Protein AF-A0AAN5NCM0-F1 (afdb_monomer_lite)

Radius of gyration: 46.62 Å; chains: 1; bounding box: 90×43×128 Å

Sequence (282 aa):
MSLRKNIKLTVKDYDIFLSSSLKFWQYDILTLTFEIEEFGIEISNGIKTRVITPINSLSAIILIENPNQQDIVEAAQIVENKVTFKLKKEHTKNLGITKLQIKLKDSDGCKVTLPPFDMEIREPIGIENGDVARCGKFLTNELTVGEGLSEEELKQNSELELVDWQDNITPVSANNLNAFKKKIKANESTINSIVNKVNILEDNLNKNKINIFKGQFLASEGQNNFDIPHEVLTNDILLIYFNGLNLQKDINYSISNKTITTPTLTKGDEISWILIKNGILQ

Secondary structure (DSSP, 8-state):
--EEEEEEEEEETTEEEESS-EEEETT--EEEEEEEEEEEEEEETTEEEEEEEP---SEEEEEEE-SS-EEEEEEEEEETTEEEEEE-GGGG-S-EEEEEEEEEE-TT--EEEEEEEEEEEE--S---TT---SS----SSS--PPPPPPHHHHHT-TTS------TT-----HHHHHHHHHHHHHHHHHHHHHHHHHHHHHHHHHHT-EEEEEEEEEPPTT--EEE-SS---TT-EEEEEETTEEPPBTTTBEEETTEEE-SPPPTT-EEEEEEEEES---

Organism: Clostridium perfringens (NCBI:txid1502)

Structure (mmCIF, N/CA/C/O backbone):
data_AF-A0AAN5NCM0-F1
#
_entry.id   AF-A0AAN5NCM0-F1
#
loop_
_atom_site.group_PDB
_atom_site.id
_atom_site.type_symbol
_atom_site.label_atom_id
_atom_site.label_alt_id
_atom_site.label_comp_id
_atom_site.label_asym_id
_atom_site.label_entity_id
_atom_site.label_seq_id
_atom_site.pdbx_PDB_ins_code
_atom_site.Cartn_x
_atom_site.Cartn_y
_atom_site.Cartn_z
_atom_site.occupancy
_atom_site.B_iso_or_equiv
_atom_site.auth_seq_id
_atom_site.auth_comp_id
_atom_site.auth_asym_id
_atom_site.auth_atom_id
_atom_site.pdbx_PDB_model_num
ATOM 1 N N . MET A 1 1 ? 29.595 -0.449 -14.121 1.00 62.00 1 MET A N 1
ATOM 2 C CA . MET A 1 1 ? 29.755 -1.682 -14.931 1.00 62.00 1 MET A CA 1
ATOM 3 C C . MET A 1 1 ? 28.458 -1.901 -15.706 1.00 62.00 1 MET A C 1
ATOM 5 O O . MET A 1 1 ? 27.425 -1.528 -15.170 1.00 62.00 1 MET A O 1
ATOM 9 N N . SER A 1 2 ? 28.488 -2.403 -16.948 1.00 78.69 2 SER A N 1
ATOM 10 C CA . SER A 1 2 ? 27.270 -2.703 -17.726 1.00 78.69 2 SER A CA 1
ATOM 11 C C . SER A 1 2 ? 27.267 -4.149 -18.211 1.00 78.69 2 SER A C 1
ATOM 13 O O . SER A 1 2 ? 28.310 -4.669 -18.620 1.00 78.69 2 SER A O 1
ATOM 15 N N . LEU A 1 3 ? 26.100 -4.793 -18.180 1.00 88.06 3 LEU A N 1
ATOM 16 C CA . LEU A 1 3 ? 25.904 -6.114 -18.763 1.00 88.06 3 LEU A CA 1
ATOM 17 C C . LEU A 1 3 ? 25.900 -5.979 -20.287 1.00 88.06 3 LEU A C 1
ATOM 19 O O . LEU A 1 3 ? 25.083 -5.256 -20.857 1.00 88.06 3 LEU A O 1
ATOM 23 N N . ARG A 1 4 ? 26.825 -6.668 -20.957 1.00 93.19 4 ARG A N 1
ATOM 24 C CA . ARG A 1 4 ? 26.949 -6.636 -22.418 1.00 93.19 4 ARG A CA 1
ATOM 25 C C . ARG A 1 4 ? 26.266 -7.844 -23.031 1.00 93.19 4 ARG A C 1
ATOM 27 O O . ARG A 1 4 ? 26.537 -8.971 -22.625 1.00 93.19 4 AR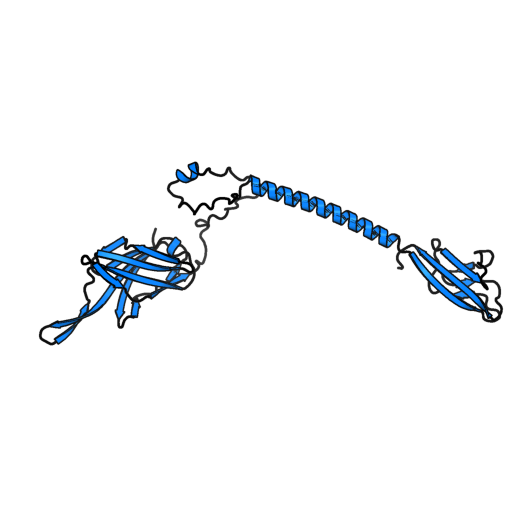G A O 1
ATOM 34 N N . LYS A 1 5 ? 25.430 -7.613 -24.041 1.00 93.25 5 LYS A N 1
ATOM 35 C CA . LYS A 1 5 ? 24.773 -8.684 -24.787 1.00 93.25 5 LYS A CA 1
ATOM 36 C C . LYS A 1 5 ? 24.753 -8.364 -26.275 1.00 93.25 5 LYS A C 1
ATOM 38 O O . LYS A 1 5 ? 24.336 -7.281 -26.669 1.00 93.25 5 LYS A O 1
ATOM 43 N N . ASN A 1 6 ? 25.185 -9.327 -27.082 1.00 94.56 6 ASN A N 1
ATOM 44 C CA . ASN A 1 6 ? 25.086 -9.266 -28.536 1.00 94.56 6 ASN A CA 1
ATOM 45 C C . ASN A 1 6 ? 23.901 -10.126 -28.976 1.00 94.56 6 ASN A C 1
ATOM 47 O O . ASN A 1 6 ? 23.777 -11.275 -28.548 1.00 94.56 6 ASN A O 1
ATOM 51 N N . ILE A 1 7 ? 23.031 -9.567 -29.805 1.00 96.44 7 ILE A N 1
ATOM 52 C CA . ILE A 1 7 ? 21.793 -10.188 -30.256 1.00 96.44 7 ILE A CA 1
ATOM 53 C C . ILE A 1 7 ? 21.741 -10.096 -31.769 1.00 96.44 7 ILE A C 1
ATOM 55 O O . ILE A 1 7 ? 21.952 -9.035 -32.345 1.00 96.44 7 ILE A O 1
ATOM 59 N N . LYS A 1 8 ? 21.432 -11.215 -32.412 1.00 94.69 8 LYS A N 1
ATOM 60 C CA . LYS A 1 8 ? 21.119 -11.238 -33.832 1.00 94.69 8 LYS A CA 1
ATOM 61 C C . LYS A 1 8 ? 19.632 -10.958 -33.986 1.00 94.69 8 LYS A C 1
ATOM 63 O O . LYS A 1 8 ? 18.833 -11.659 -33.364 1.00 94.69 8 LYS A O 1
ATOM 68 N N . LEU A 1 9 ? 19.287 -9.925 -34.743 1.00 94.44 9 LEU A N 1
ATOM 69 C CA . LEU A 1 9 ? 17.921 -9.473 -34.979 1.00 94.44 9 LEU A CA 1
ATOM 70 C C . LEU A 1 9 ? 17.601 -9.714 -36.449 1.00 94.44 9 LEU A C 1
ATOM 72 O O . LEU A 1 9 ? 18.032 -8.962 -37.318 1.00 94.44 9 LEU A O 1
ATOM 76 N N . THR A 1 10 ? 16.864 -10.783 -36.723 1.00 92.75 10 THR A N 1
ATOM 77 C CA . THR A 1 10 ? 16.451 -11.128 -38.081 1.00 92.75 10 THR A CA 1
ATOM 78 C C . THR A 1 10 ? 15.052 -10.593 -38.344 1.00 92.75 10 THR A C 1
ATOM 80 O O . THR A 1 10 ? 14.114 -10.938 -37.626 1.00 92.75 10 THR A O 1
ATOM 83 N N . VAL A 1 11 ? 14.913 -9.789 -39.396 1.00 89.19 11 VAL A N 1
ATOM 84 C CA . VAL A 1 11 ? 13.628 -9.271 -39.872 1.00 89.19 11 VAL A CA 1
ATOM 85 C C . VAL A 1 11 ? 13.109 -10.189 -40.975 1.00 89.19 11 VAL A C 1
ATOM 87 O O . VAL A 1 11 ? 13.795 -10.442 -41.971 1.00 89.19 11 VAL A O 1
ATOM 90 N N . LYS A 1 12 ? 11.899 -10.722 -40.801 1.00 84.69 12 LYS A N 1
ATOM 91 C CA . LYS A 1 12 ? 11.246 -11.586 -41.791 1.00 84.69 12 LYS A CA 1
ATOM 92 C C . LYS A 1 12 ? 9.741 -11.370 -41.747 1.00 84.69 12 LYS A C 1
ATOM 94 O O . LYS A 1 12 ? 9.165 -11.454 -40.675 1.00 84.69 12 LYS A O 1
ATOM 99 N N . ASP A 1 13 ? 9.123 -11.128 -42.902 1.00 82.31 13 ASP A N 1
ATOM 100 C CA . ASP A 1 13 ? 7.667 -10.956 -43.036 1.00 82.31 13 ASP A CA 1
ATOM 101 C C . ASP A 1 13 ? 7.088 -9.878 -42.095 1.00 82.31 13 ASP A C 1
ATOM 103 O O . ASP A 1 13 ? 5.959 -9.982 -41.634 1.00 82.31 13 ASP A O 1
ATOM 107 N N . TYR A 1 14 ? 7.872 -8.824 -41.828 1.00 82.31 14 TYR A N 1
ATOM 108 C CA . TYR A 1 14 ? 7.543 -7.758 -40.870 1.00 82.31 14 TYR A CA 1
ATOM 109 C C . TYR A 1 14 ? 7.426 -8.225 -39.403 1.00 82.31 14 TYR A C 1
ATOM 111 O O . TYR A 1 14 ? 6.874 -7.515 -38.567 1.00 82.31 14 TYR A O 1
ATOM 119 N N . ASP A 1 15 ? 8.039 -9.362 -39.077 1.00 86.56 15 ASP A N 1
ATOM 120 C CA . ASP A 1 15 ? 8.285 -9.844 -37.720 1.00 86.56 15 ASP A CA 1
ATOM 121 C C . ASP A 1 15 ? 9.784 -9.822 -37.387 1.00 86.56 15 ASP A C 1
ATOM 123 O O . ASP A 1 15 ? 10.652 -9.794 -38.271 1.00 86.56 15 ASP A O 1
ATOM 127 N N . ILE A 1 16 ? 10.093 -9.855 -36.088 1.00 92.31 16 ILE A N 1
ATOM 128 C CA . ILE A 1 16 ? 11.460 -9.931 -35.567 1.00 92.31 16 ILE A CA 1
ATOM 129 C C . ILE A 1 16 ? 11.700 -11.255 -34.853 1.00 92.31 16 ILE A C 1
ATOM 131 O O . ILE A 1 16 ? 10.957 -11.655 -33.959 1.00 92.31 16 ILE A O 1
ATOM 135 N N . PHE A 1 17 ? 12.829 -11.876 -35.185 1.00 93.12 17 PHE A N 1
ATOM 136 C CA . PHE A 1 17 ? 13.350 -13.056 -34.511 1.00 93.12 17 PHE A CA 1
ATOM 137 C C . PHE A 1 17 ? 14.703 -12.727 -33.884 1.00 93.12 17 PHE A C 1
ATOM 139 O O . PHE A 1 17 ? 15.643 -12.327 -34.573 1.00 93.12 17 PHE A O 1
ATOM 146 N N . LEU A 1 18 ? 14.800 -12.897 -32.566 1.00 94.94 18 LEU A N 1
ATOM 147 C CA . LEU A 1 18 ? 16.027 -12.654 -31.812 1.00 94.94 18 LEU A CA 1
ATOM 148 C C . LEU A 1 18 ? 16.774 -13.968 -31.575 1.00 94.94 18 LEU A C 1
ATOM 150 O O . LEU A 1 18 ? 16.167 -14.966 -31.189 1.00 94.94 18 LEU A O 1
ATOM 154 N N . SER A 1 19 ? 18.104 -13.967 -31.705 1.00 94.62 19 SER A N 1
ATOM 155 C CA . SER A 1 19 ? 18.925 -15.147 -31.369 1.00 94.62 19 SER A CA 1
ATOM 156 C C . SER A 1 19 ? 18.898 -15.524 -29.888 1.00 94.62 19 SER A C 1
ATOM 158 O O . SER A 1 19 ? 19.308 -16.623 -29.520 1.00 94.62 19 SER A O 1
ATOM 160 N N . SER A 1 20 ? 18.458 -14.616 -29.018 1.00 91.56 20 SER A N 1
ATOM 161 C CA . SER A 1 20 ? 18.270 -14.885 -27.598 1.00 91.56 20 SER A CA 1
ATOM 162 C C . SER A 1 20 ? 17.208 -13.965 -27.008 1.00 91.56 20 SER A C 1
ATOM 164 O O . SER A 1 20 ? 17.078 -12.811 -27.416 1.00 91.56 20 SER A O 1
ATOM 166 N N . SER A 1 21 ? 16.472 -14.459 -26.012 1.00 91.94 21 SER A N 1
ATOM 167 C CA . SER A 1 21 ? 15.477 -13.653 -25.304 1.00 91.94 21 SER A CA 1
ATOM 168 C C . SER A 1 21 ? 16.135 -12.512 -24.530 1.00 91.94 21 SER A C 1
ATOM 170 O O . SER A 1 21 ? 17.168 -12.707 -23.877 1.00 91.94 21 SER A O 1
ATOM 172 N N . LEU A 1 22 ? 15.511 -11.340 -24.534 1.00 95.62 22 LEU A N 1
ATOM 173 C CA . LEU A 1 22 ? 15.927 -10.186 -23.744 1.00 95.62 22 LEU A CA 1
ATOM 174 C C . LEU A 1 22 ? 15.274 -10.270 -22.364 1.00 95.62 22 LEU A C 1
ATOM 176 O O . LEU A 1 22 ? 14.125 -9.887 -22.198 1.00 95.62 22 LEU A O 1
ATOM 180 N N . LYS A 1 23 ? 15.994 -10.848 -21.400 1.00 95.06 23 LYS A N 1
ATOM 181 C CA . LYS A 1 23 ? 15.545 -11.005 -20.013 1.00 95.06 23 LYS A CA 1
ATOM 182 C C . LYS A 1 23 ? 16.627 -10.467 -19.094 1.00 95.06 23 LYS A C 1
ATOM 184 O O . LYS A 1 23 ? 17.750 -10.972 -19.152 1.00 95.06 23 LYS A O 1
ATOM 189 N N . PHE A 1 24 ? 16.295 -9.459 -18.300 1.00 94.12 24 PHE A N 1
ATOM 190 C CA . PHE A 1 24 ? 17.244 -8.726 -17.459 1.00 94.12 24 PHE A CA 1
ATOM 191 C C . PHE A 1 24 ? 16.650 -8.435 -16.081 1.00 94.12 24 PHE A C 1
ATOM 193 O O . PHE A 1 24 ? 15.449 -8.627 -15.872 1.00 94.12 24 PHE A O 1
ATOM 200 N N . TRP A 1 25 ? 17.484 -7.991 -15.142 1.00 91.12 25 TRP A N 1
ATOM 201 C CA . TRP A 1 25 ? 17.027 -7.598 -13.815 1.00 91.12 25 TRP A CA 1
ATOM 202 C C . TRP A 1 25 ? 16.759 -6.098 -13.742 1.00 91.12 25 TRP A C 1
ATOM 204 O O . TRP A 1 25 ? 17.321 -5.297 -14.494 1.00 91.12 25 TRP A O 1
ATOM 214 N N . GLN A 1 26 ? 15.867 -5.731 -12.829 1.00 89.12 26 GLN A N 1
ATOM 215 C CA . GLN A 1 26 ? 15.556 -4.343 -12.536 1.00 89.12 26 GLN A CA 1
ATOM 216 C C . GLN A 1 26 ? 16.830 -3.565 -12.174 1.00 89.12 26 GLN A C 1
ATOM 218 O O . GLN A 1 26 ? 17.657 -4.053 -11.407 1.00 89.12 26 GLN A O 1
ATOM 223 N N . TYR A 1 27 ? 16.963 -2.347 -12.705 1.00 87.69 27 TYR A N 1
ATOM 224 C CA . TYR A 1 27 ? 18.098 -1.436 -12.493 1.00 87.69 27 TYR A CA 1
ATOM 225 C C . TYR A 1 27 ? 19.454 -1.880 -13.066 1.00 87.69 27 TYR A C 1
ATOM 227 O O . TYR A 1 27 ? 20.464 -1.209 -12.826 1.00 87.69 27 TYR A O 1
ATOM 235 N N . ASP A 1 28 ? 19.503 -2.936 -13.880 1.00 86.38 28 ASP A N 1
ATOM 236 C CA . ASP A 1 28 ? 20.712 -3.262 -14.635 1.00 86.38 28 ASP A CA 1
ATOM 237 C C . ASP A 1 28 ? 21.031 -2.159 -15.656 1.00 86.38 28 ASP A C 1
ATOM 239 O O . ASP A 1 28 ? 20.159 -1.680 -16.386 1.00 86.38 28 ASP A O 1
ATOM 243 N N . ILE A 1 29 ? 22.311 -1.795 -15.764 1.00 92.44 29 ILE A N 1
ATOM 244 C CA . ILE A 1 29 ? 22.815 -1.004 -16.891 1.00 92.44 29 ILE A CA 1
ATOM 245 C C . ILE A 1 29 ? 23.189 -1.982 -18.002 1.00 92.44 29 ILE A C 1
ATOM 247 O O . ILE A 1 29 ? 24.075 -2.821 -17.824 1.00 92.44 29 ILE A O 1
ATOM 251 N N . LEU A 1 30 ? 22.560 -1.853 -19.166 1.00 94.12 30 LEU A N 1
ATOM 252 C CA . LEU A 1 30 ? 22.733 -2.766 -20.290 1.00 94.12 30 LEU A CA 1
ATOM 253 C C . LEU A 1 30 ? 23.497 -2.099 -21.432 1.00 94.12 30 LEU A C 1
ATOM 255 O O . LEU A 1 30 ? 23.385 -0.906 -21.709 1.00 94.12 30 LEU A O 1
ATOM 259 N N . THR A 1 31 ? 24.283 -2.891 -22.141 1.00 96.81 31 THR A N 1
ATOM 260 C CA . THR A 1 31 ? 24.863 -2.527 -23.431 1.00 96.81 31 THR A CA 1
ATOM 261 C C . THR A 1 31 ? 24.454 -3.601 -24.424 1.00 96.81 31 THR A C 1
ATOM 263 O O . THR A 1 31 ? 24.973 -4.718 -24.387 1.00 96.81 31 THR A O 1
ATOM 266 N N . LEU A 1 32 ? 23.473 -3.267 -25.257 1.00 96.50 32 LEU A N 1
ATOM 267 C CA . LEU A 1 32 ? 22.845 -4.186 -26.196 1.00 96.50 32 LEU A CA 1
ATOM 268 C C . LEU A 1 32 ? 23.347 -3.884 -27.602 1.00 96.50 32 LEU A C 1
ATOM 270 O O . LEU A 1 32 ? 23.143 -2.779 -28.101 1.00 96.50 32 LEU A O 1
ATOM 274 N N . THR A 1 33 ? 23.982 -4.863 -28.233 1.00 96.62 33 THR A N 1
ATOM 275 C CA . THR A 1 33 ? 24.413 -4.780 -29.631 1.00 96.62 33 THR A CA 1
ATOM 276 C C . THR A 1 33 ? 23.487 -5.636 -30.476 1.00 96.62 33 THR A C 1
ATOM 278 O O . THR A 1 33 ? 23.433 -6.849 -30.276 1.00 96.62 33 THR A O 1
ATOM 281 N N . PHE A 1 34 ? 22.787 -5.031 -31.427 1.00 95.56 34 PHE A N 1
ATOM 282 C CA . PHE A 1 34 ? 21.941 -5.735 -32.381 1.00 95.56 34 PHE A CA 1
ATOM 283 C C . PHE A 1 34 ? 22.660 -5.853 -33.719 1.00 95.56 34 PHE A C 1
ATOM 285 O O . PHE A 1 34 ? 22.977 -4.840 -34.334 1.00 95.56 34 PHE A O 1
ATOM 292 N N . GLU A 1 35 ? 22.916 -7.082 -34.156 1.00 94.56 35 GLU A N 1
ATOM 293 C CA . GLU A 1 35 ? 23.322 -7.403 -35.522 1.00 94.56 35 GLU A CA 1
ATOM 294 C C . GLU A 1 35 ? 22.058 -7.618 -36.351 1.00 94.56 35 GLU A C 1
ATOM 296 O O . GLU A 1 35 ? 21.354 -8.614 -36.164 1.00 94.56 35 GLU A O 1
ATOM 301 N N . ILE A 1 36 ? 21.735 -6.644 -37.196 1.00 92.12 36 ILE A N 1
ATOM 302 C CA . ILE A 1 36 ? 20.468 -6.599 -37.918 1.00 92.12 36 ILE A CA 1
ATOM 303 C C . ILE A 1 36 ? 20.628 -7.330 -39.252 1.00 92.12 36 ILE A C 1
ATOM 305 O O . ILE A 1 36 ? 21.456 -6.965 -40.086 1.00 92.12 36 ILE A O 1
ATOM 309 N N . GLU A 1 37 ? 19.812 -8.358 -39.455 1.00 89.19 37 GLU A N 1
ATOM 310 C CA . GLU A 1 37 ? 19.706 -9.079 -40.717 1.00 89.19 37 GLU A CA 1
ATOM 311 C C . GLU A 1 37 ? 18.325 -8.877 -41.320 1.00 89.19 37 GLU A C 1
ATOM 313 O O . GLU A 1 37 ? 17.338 -9.479 -40.893 1.00 89.19 37 GLU A O 1
ATOM 318 N N . GLU A 1 38 ? 18.273 -8.064 -42.364 1.00 81.75 38 GLU A N 1
ATOM 319 C CA . GLU A 1 38 ? 17.135 -7.996 -43.264 1.00 81.75 38 GLU A CA 1
ATOM 320 C C . GLU A 1 38 ? 17.527 -8.663 -44.579 1.00 81.75 38 GLU A C 1
ATOM 322 O O . GLU A 1 38 ? 18.611 -8.424 -45.107 1.00 81.75 38 GLU A O 1
ATOM 327 N N . PHE A 1 39 ? 16.672 -9.541 -45.098 1.00 76.06 39 PHE A N 1
ATOM 328 C CA . PHE A 1 39 ? 16.981 -10.270 -46.322 1.00 76.06 39 PHE A CA 1
ATOM 329 C C . PHE A 1 39 ? 16.258 -9.667 -47.519 1.00 76.06 39 PHE A C 1
ATOM 331 O O . PHE A 1 39 ? 15.030 -9.714 -47.592 1.00 76.06 39 PHE A O 1
ATOM 338 N N . GLY A 1 40 ? 17.035 -9.184 -48.482 1.00 69.50 40 GLY A N 1
ATOM 339 C CA . GLY A 1 40 ? 16.564 -8.791 -49.800 1.00 69.50 40 GLY A CA 1
ATOM 340 C C . GLY A 1 40 ? 16.607 -9.944 -50.804 1.00 69.50 40 GLY A C 1
ATOM 341 O O . GLY A 1 40 ? 17.114 -11.040 -50.536 1.00 69.50 40 GLY A O 1
ATOM 342 N N . ILE A 1 41 ? 16.075 -9.674 -51.995 1.00 72.75 41 ILE A N 1
ATOM 343 C CA . ILE A 1 41 ? 16.247 -10.524 -53.173 1.00 72.75 41 ILE A CA 1
ATOM 344 C C . ILE A 1 41 ? 17.178 -9.784 -54.124 1.00 72.75 41 ILE A C 1
ATOM 346 O O . ILE A 1 41 ? 16.815 -8.735 -54.651 1.00 72.75 41 ILE A O 1
ATOM 350 N N . GLU A 1 42 ? 18.354 -10.348 -54.366 1.00 75.69 42 GLU A N 1
ATOM 351 C CA . GLU A 1 42 ? 19.233 -9.911 -55.443 1.00 75.69 42 GLU A CA 1
ATOM 352 C C . GLU A 1 42 ? 18.932 -10.738 -56.696 1.00 75.69 42 GLU A C 1
ATOM 354 O O . GLU A 1 42 ? 18.684 -11.945 -56.620 1.00 75.69 42 GLU A O 1
ATOM 359 N N . ILE A 1 43 ? 18.904 -10.079 -57.854 1.00 74.06 43 ILE A N 1
ATOM 360 C CA . ILE A 1 43 ? 18.704 -10.737 -59.145 1.00 74.06 43 ILE A CA 1
ATOM 361 C C . ILE A 1 43 ? 19.984 -10.576 -59.951 1.00 74.06 43 ILE A C 1
ATOM 363 O O . ILE A 1 43 ? 20.205 -9.542 -60.576 1.00 74.06 43 ILE A O 1
ATOM 367 N N . SER A 1 44 ? 20.792 -11.631 -59.971 1.00 76.56 44 SER A N 1
ATOM 368 C CA . SER A 1 44 ? 22.029 -11.694 -60.748 1.00 76.56 44 SER A CA 1
ATOM 369 C C . SER A 1 44 ? 21.864 -12.731 -61.855 1.00 76.56 44 SER A C 1
ATOM 371 O O . SER A 1 44 ? 21.541 -13.889 -61.594 1.00 76.56 44 SER A O 1
ATOM 373 N N . ASN A 1 45 ? 22.026 -12.311 -63.115 1.00 74.62 45 ASN A N 1
ATOM 374 C CA . ASN A 1 45 ? 21.843 -13.157 -64.306 1.00 74.62 45 ASN A CA 1
ATOM 375 C C . ASN A 1 45 ? 20.491 -13.912 -64.353 1.00 74.62 45 ASN A C 1
ATOM 377 O O . ASN A 1 45 ? 20.421 -15.049 -64.810 1.00 74.62 45 ASN A O 1
ATOM 381 N N . GLY A 1 46 ? 19.409 -13.295 -63.861 1.00 74.25 46 GLY A N 1
ATOM 382 C CA . GLY A 1 46 ? 18.060 -13.882 -63.850 1.00 74.25 46 GLY A CA 1
ATOM 383 C C . GLY A 1 46 ? 17.791 -14.891 -62.725 1.00 74.25 46 GLY A C 1
ATOM 384 O O . GLY A 1 46 ? 16.656 -15.343 -62.574 1.00 74.25 46 GLY A O 1
ATOM 385 N N . ILE A 1 47 ? 18.793 -15.212 -61.902 1.00 76.50 47 ILE A N 1
ATOM 386 C CA . ILE A 1 47 ? 18.649 -16.067 -60.722 1.00 76.50 47 ILE A CA 1
ATOM 387 C C . ILE A 1 47 ? 18.357 -15.176 -59.514 1.00 76.50 47 ILE A C 1
ATOM 389 O O . ILE A 1 47 ? 19.084 -14.223 -59.242 1.00 76.50 47 ILE A O 1
ATOM 393 N N . LYS A 1 48 ? 17.276 -15.489 -58.792 1.00 80.31 48 LYS A N 1
ATOM 394 C CA . LYS A 1 48 ? 16.908 -14.810 -57.545 1.00 80.31 48 LYS A CA 1
ATOM 395 C C . LYS A 1 48 ? 17.664 -15.447 -56.384 1.00 80.31 48 LYS A C 1
ATOM 397 O O . LYS A 1 48 ? 17.382 -16.591 -56.031 1.00 80.31 48 LYS A O 1
ATOM 402 N N . THR A 1 49 ? 18.584 -14.712 -55.778 1.00 77.31 49 THR A N 1
ATOM 403 C CA . THR A 1 49 ? 19.314 -15.138 -54.581 1.00 77.31 49 THR A CA 1
ATOM 404 C C . THR A 1 49 ? 18.906 -14.292 -53.388 1.00 77.31 49 THR A C 1
ATOM 406 O O . THR A 1 49 ? 18.789 -13.071 -53.476 1.00 77.31 49 THR A O 1
ATOM 409 N N . ARG A 1 50 ? 18.671 -14.949 -52.251 1.00 73.44 50 ARG A N 1
ATOM 410 C CA . ARG A 1 50 ? 18.422 -14.258 -50.987 1.00 73.44 50 ARG A CA 1
ATOM 411 C C . ARG A 1 50 ? 19.757 -13.770 -50.439 1.00 73.44 50 ARG A C 1
ATOM 413 O O . ARG A 1 50 ? 20.649 -14.586 -50.220 1.00 73.44 50 ARG A O 1
ATOM 420 N N . VAL A 1 51 ? 19.875 -12.471 -50.204 1.00 77.81 51 VAL A N 1
ATOM 421 C CA . VAL A 1 51 ? 21.091 -11.848 -49.664 1.00 77.81 51 VAL A CA 1
ATOM 422 C C . VAL A 1 51 ? 20.745 -10.979 -48.465 1.00 77.81 51 VAL A C 1
ATOM 424 O O . VAL A 1 51 ? 19.613 -10.512 -48.344 1.00 77.81 51 VAL A O 1
ATOM 427 N N . ILE A 1 52 ? 21.701 -10.796 -47.556 1.00 75.31 52 ILE A N 1
ATOM 428 C CA . ILE A 1 52 ? 21.551 -9.846 -46.451 1.00 75.31 52 ILE A CA 1
ATOM 429 C C . ILE A 1 52 ? 21.672 -8.445 -47.043 1.00 75.31 52 ILE A C 1
ATOM 431 O O . ILE A 1 52 ? 22.680 -8.118 -47.667 1.00 75.31 52 ILE A O 1
ATOM 435 N N . THR A 1 53 ? 20.644 -7.629 -46.851 1.00 75.88 53 THR A N 1
ATOM 436 C CA . THR A 1 53 ? 20.661 -6.226 -47.242 1.00 75.88 53 THR A CA 1
ATOM 437 C C . THR A 1 53 ? 21.587 -5.473 -46.284 1.00 75.88 53 THR A C 1
ATOM 439 O O . THR A 1 53 ? 21.372 -5.528 -45.070 1.00 75.88 53 THR A O 1
ATOM 442 N N . PRO A 1 54 ? 22.633 -4.788 -46.779 1.00 75.12 54 PRO A N 1
ATOM 443 C CA . PRO A 1 54 ? 23.481 -3.971 -45.925 1.00 75.12 54 PRO A CA 1
ATOM 444 C C . PRO A 1 54 ? 22.674 -2.800 -45.360 1.00 75.12 54 PRO A C 1
ATOM 446 O O . PRO A 1 54 ? 21.987 -2.085 -46.089 1.00 75.12 54 PRO A O 1
ATOM 449 N N . ILE A 1 55 ? 22.780 -2.597 -44.053 1.00 76.69 55 ILE A N 1
ATOM 450 C CA . ILE A 1 55 ? 22.137 -1.506 -43.332 1.00 76.69 55 ILE A CA 1
ATOM 451 C C . ILE A 1 55 ? 23.192 -0.426 -43.110 1.00 76.69 55 ILE A C 1
ATOM 453 O O . ILE A 1 55 ? 23.933 -0.427 -42.132 1.00 76.69 55 ILE A O 1
ATOM 457 N N . ASN A 1 56 ? 23.251 0.526 -44.039 1.00 72.88 56 ASN A N 1
ATOM 458 C CA . ASN A 1 56 ? 24.153 1.675 -43.960 1.00 72.88 56 ASN A CA 1
ATOM 459 C C . ASN A 1 56 ? 23.479 2.823 -43.194 1.00 72.88 56 ASN A C 1
ATOM 461 O O . ASN A 1 56 ? 23.083 3.831 -43.773 1.00 72.88 56 ASN A O 1
ATOM 465 N N . SER A 1 57 ? 23.288 2.649 -41.885 1.00 77.19 57 SER A N 1
ATOM 466 C CA . SER A 1 57 ? 22.652 3.676 -41.046 1.00 77.19 57 SER A CA 1
ATOM 467 C C . SER A 1 57 ? 23.661 4.720 -40.574 1.00 77.19 57 SER A C 1
ATOM 469 O O . SER A 1 57 ? 24.728 4.375 -40.074 1.00 77.19 57 SER A O 1
ATOM 471 N N . LEU A 1 58 ? 23.292 5.999 -40.672 1.00 82.69 58 LEU A N 1
ATOM 472 C CA . LEU A 1 58 ? 24.055 7.115 -40.107 1.00 82.69 58 LEU A CA 1
ATOM 473 C C . LEU A 1 58 ? 23.676 7.356 -38.640 1.00 82.69 58 LEU A C 1
ATOM 475 O O . LEU A 1 58 ? 24.527 7.704 -37.824 1.00 82.69 58 LEU A O 1
ATOM 479 N N . SER A 1 59 ? 22.402 7.160 -38.296 1.00 91.31 59 SER A N 1
ATOM 480 C CA . SER A 1 59 ? 21.928 7.193 -36.916 1.00 91.31 59 SER A CA 1
ATOM 481 C C . SER A 1 59 ? 20.857 6.141 -36.658 1.00 91.31 59 SER A C 1
ATOM 483 O O . SER A 1 59 ? 20.178 5.655 -37.566 1.00 91.31 59 SER A O 1
ATOM 485 N N . ALA A 1 60 ? 20.718 5.772 -35.390 1.00 94.44 60 ALA A N 1
ATOM 486 C CA . ALA A 1 60 ? 19.727 4.816 -34.940 1.00 94.44 60 ALA A CA 1
ATOM 487 C C . ALA A 1 60 ? 19.224 5.207 -33.551 1.00 94.44 60 ALA A C 1
ATOM 489 O O . ALA A 1 60 ? 19.994 5.677 -32.713 1.00 94.44 60 ALA A O 1
ATOM 490 N N . ILE A 1 61 ? 17.935 4.991 -33.316 1.00 96.69 61 ILE A N 1
ATOM 491 C CA . ILE A 1 61 ? 17.302 5.135 -32.006 1.00 96.69 61 ILE A CA 1
ATOM 492 C C . ILE A 1 61 ? 16.560 3.849 -31.662 1.00 96.69 61 ILE A C 1
ATOM 494 O O . ILE A 1 61 ? 16.030 3.173 -32.549 1.00 96.69 61 ILE A O 1
ATOM 498 N N . ILE A 1 62 ? 16.494 3.535 -30.374 1.00 97.25 62 ILE A N 1
ATOM 499 C CA . ILE A 1 62 ? 15.592 2.524 -29.840 1.00 97.25 62 ILE A CA 1
ATOM 500 C C . ILE A 1 62 ? 14.545 3.212 -28.974 1.00 97.25 62 ILE A C 1
ATOM 502 O O . ILE A 1 62 ? 14.851 4.043 -28.120 1.00 97.25 62 ILE A O 1
ATOM 506 N N . LEU A 1 63 ? 13.296 2.886 -29.261 1.00 97.06 63 LEU A N 1
ATOM 507 C CA . LEU A 1 63 ? 12.133 3.331 -28.524 1.00 97.06 63 LEU A CA 1
ATOM 508 C C . LEU A 1 63 ? 11.789 2.275 -27.485 1.00 97.06 63 LEU A C 1
ATOM 510 O O . LEU A 1 63 ? 11.744 1.094 -27.830 1.00 97.06 63 LEU A O 1
ATOM 514 N N . ILE A 1 64 ? 11.534 2.704 -26.253 1.00 95.88 64 ILE A N 1
ATOM 515 C CA . ILE A 1 64 ? 11.180 1.830 -25.133 1.00 95.88 64 ILE A CA 1
ATOM 516 C C . ILE A 1 64 ? 9.804 2.244 -24.621 1.00 95.88 64 ILE A C 1
ATOM 518 O O . ILE A 1 64 ? 9.587 3.404 -24.264 1.00 95.88 64 ILE A O 1
ATOM 522 N N . GLU A 1 65 ? 8.860 1.308 -24.630 1.00 92.38 65 GLU A N 1
ATOM 523 C CA . GLU A 1 65 ? 7.514 1.530 -24.113 1.00 92.38 65 GLU A CA 1
ATOM 524 C C . GLU A 1 65 ? 7.528 1.560 -22.579 1.00 92.38 65 GLU A C 1
ATOM 526 O O . GLU A 1 65 ? 7.883 0.573 -21.930 1.00 92.38 65 GLU A O 1
ATOM 531 N N . ASN A 1 66 ? 7.103 2.678 -21.988 1.00 83.25 66 ASN A N 1
ATOM 532 C CA . ASN A 1 66 ? 6.851 2.789 -20.555 1.00 83.25 66 ASN A CA 1
ATOM 533 C C . ASN A 1 66 ? 5.362 3.058 -20.283 1.00 83.25 66 ASN A C 1
ATOM 535 O O . ASN A 1 66 ? 4.669 3.607 -21.139 1.00 83.25 66 ASN A O 1
ATOM 539 N N . PRO A 1 67 ? 4.855 2.747 -19.072 1.00 75.25 67 PRO A N 1
ATOM 540 C CA . PRO A 1 67 ? 3.427 2.865 -18.753 1.00 75.25 67 PRO A CA 1
ATOM 541 C C . PRO A 1 67 ? 2.799 4.242 -19.019 1.00 75.25 67 PRO A C 1
ATOM 543 O O . PRO A 1 67 ? 1.616 4.320 -19.328 1.00 75.25 67 PRO A O 1
ATOM 546 N N . ASN A 1 68 ? 3.583 5.319 -18.907 1.00 71.12 68 ASN A N 1
ATOM 547 C CA . ASN A 1 68 ? 3.090 6.696 -19.016 1.00 71.12 68 ASN A CA 1
ATOM 548 C C . ASN A 1 68 ? 3.775 7.508 -20.126 1.00 71.12 68 ASN A C 1
ATOM 550 O O . ASN A 1 68 ? 3.379 8.643 -20.376 1.00 71.12 68 ASN A O 1
ATOM 554 N N . GLN A 1 69 ? 4.826 6.970 -20.750 1.00 81.12 69 GLN A N 1
ATOM 555 C CA . GLN A 1 69 ? 5.653 7.697 -21.713 1.00 81.12 69 GLN A CA 1
ATOM 556 C C . GLN A 1 69 ? 6.440 6.740 -22.611 1.00 81.12 69 GLN A C 1
ATOM 558 O O . GLN A 1 69 ? 6.463 5.533 -22.395 1.00 81.12 69 GLN A O 1
ATOM 563 N N . GLN A 1 70 ? 7.119 7.290 -23.610 1.00 86.75 70 GLN A N 1
ATOM 564 C CA . GLN A 1 70 ? 8.066 6.560 -24.439 1.00 86.75 70 GLN A CA 1
ATOM 565 C C . GLN A 1 70 ? 9.459 7.125 -24.192 1.00 86.75 70 GLN A C 1
ATOM 567 O O . GLN A 1 70 ? 9.668 8.323 -24.378 1.00 86.75 70 GLN A O 1
ATOM 572 N N . ASP A 1 71 ? 10.403 6.267 -23.821 1.00 91.88 71 ASP A N 1
ATOM 573 C CA . ASP A 1 71 ? 11.802 6.678 -23.740 1.00 91.88 71 ASP A CA 1
ATOM 574 C C . ASP A 1 71 ? 12.465 6.478 -25.106 1.00 91.88 71 ASP A C 1
ATOM 576 O O . ASP A 1 71 ? 12.154 5.538 -25.849 1.00 91.88 71 ASP A O 1
ATOM 580 N N . ILE A 1 72 ? 13.393 7.372 -25.439 1.00 95.19 72 ILE A N 1
ATOM 581 C CA . ILE A 1 72 ? 14.158 7.336 -26.685 1.00 95.19 72 ILE A CA 1
ATOM 582 C C . ILE A 1 72 ? 15.634 7.255 -26.324 1.00 95.19 72 ILE A C 1
ATOM 584 O O . ILE A 1 72 ? 16.164 8.148 -25.668 1.00 95.19 72 ILE A O 1
ATOM 588 N N . VAL A 1 73 ? 16.306 6.202 -26.785 1.00 96.44 73 VAL A N 1
ATOM 589 C CA . VAL A 1 73 ? 17.743 6.013 -26.571 1.00 96.44 73 VAL A CA 1
ATOM 590 C C . VAL A 1 73 ? 18.460 6.033 -27.912 1.00 96.44 73 VAL A C 1
ATOM 592 O O . VAL A 1 73 ? 18.183 5.219 -28.795 1.00 96.44 73 VAL A O 1
ATOM 595 N N . GLU A 1 74 ? 19.402 6.958 -28.067 1.00 96.75 74 GLU A N 1
ATOM 596 C CA . GLU A 1 74 ? 20.258 7.033 -29.250 1.00 96.75 74 GLU A CA 1
ATOM 597 C C . GLU A 1 74 ? 21.328 5.934 -29.241 1.00 96.75 74 GLU A C 1
ATOM 599 O O . GLU A 1 74 ? 21.821 5.504 -28.190 1.00 96.75 74 GLU A O 1
ATOM 604 N N . ALA A 1 75 ? 21.695 5.457 -30.430 1.00 95.50 75 ALA A N 1
ATOM 605 C CA . ALA A 1 75 ? 22.764 4.486 -30.581 1.00 95.50 75 ALA A CA 1
ATOM 606 C C . ALA A 1 75 ? 24.101 5.086 -30.135 1.00 95.50 75 ALA A C 1
ATOM 608 O O . ALA A 1 75 ? 24.543 6.123 -30.619 1.00 95.50 75 ALA A O 1
ATOM 609 N N . ALA A 1 76 ? 24.784 4.379 -29.239 1.00 94.44 76 ALA A N 1
ATOM 610 C CA . ALA A 1 76 ? 26.122 4.737 -28.795 1.00 94.44 76 ALA A CA 1
ATOM 611 C C . ALA A 1 76 ? 27.183 4.438 -29.863 1.00 94.44 76 ALA A C 1
ATOM 613 O O . ALA A 1 76 ? 28.257 5.036 -29.846 1.00 94.44 76 ALA A O 1
ATOM 614 N N . GLN A 1 77 ? 26.918 3.469 -30.744 1.00 93.88 77 GLN A N 1
ATOM 615 C CA . GLN A 1 77 ? 27.827 3.082 -31.815 1.00 93.88 77 GLN A CA 1
ATOM 616 C C . GLN A 1 77 ? 27.069 2.373 -32.941 1.00 93.88 77 GLN A C 1
ATOM 618 O O . GLN A 1 77 ? 26.196 1.546 -32.671 1.00 93.88 77 GLN A O 1
ATOM 623 N N . ILE A 1 78 ? 27.451 2.655 -34.187 1.00 91.88 78 ILE A N 1
ATOM 624 C CA . ILE A 1 78 ? 27.006 1.936 -35.384 1.00 91.88 78 ILE A CA 1
ATOM 625 C C . ILE A 1 78 ? 28.258 1.511 -36.152 1.00 91.88 78 ILE A C 1
ATOM 627 O O . ILE A 1 78 ? 29.104 2.349 -36.460 1.00 91.88 78 ILE A O 1
ATOM 631 N N . VAL A 1 79 ? 28.408 0.212 -36.405 1.00 89.62 79 VAL A N 1
ATOM 632 C CA . VAL A 1 79 ? 29.495 -0.349 -37.220 1.00 89.62 79 VAL A CA 1
ATOM 633 C C . VAL A 1 79 ? 28.889 -1.411 -38.120 1.00 89.62 79 VAL A C 1
ATOM 635 O O . VAL A 1 79 ? 28.405 -2.425 -37.618 1.00 89.62 79 VAL A O 1
ATOM 638 N N . GLU A 1 80 ? 28.922 -1.183 -39.433 1.00 86.25 80 GLU A N 1
ATOM 639 C CA . GLU A 1 80 ? 28.273 -2.062 -40.415 1.00 86.25 80 GLU A CA 1
ATOM 640 C C . GLU A 1 80 ? 26.798 -2.307 -40.023 1.00 86.25 80 GLU A C 1
ATOM 642 O O . GLU A 1 80 ? 26.083 -1.368 -39.679 1.00 86.25 80 GLU A O 1
ATOM 647 N N . ASN A 1 81 ? 26.356 -3.567 -39.981 1.00 88.25 81 ASN A N 1
ATOM 648 C CA . ASN A 1 81 ? 24.997 -3.955 -39.591 1.00 88.25 81 ASN A CA 1
ATOM 649 C C . ASN A 1 81 ? 24.796 -4.062 -38.068 1.00 88.25 81 ASN A C 1
ATOM 651 O O . ASN A 1 81 ? 23.816 -4.658 -37.612 1.00 88.25 81 ASN A O 1
ATOM 655 N N . LYS A 1 82 ? 25.730 -3.546 -37.260 1.00 92.81 82 LYS A N 1
ATOM 656 C CA . LYS A 1 82 ? 25.679 -3.634 -35.797 1.00 92.81 82 LYS A CA 1
ATOM 657 C C . LYS A 1 82 ? 25.378 -2.284 -35.181 1.00 92.81 82 LYS A C 1
ATOM 659 O O . LYS A 1 82 ? 26.145 -1.335 -35.327 1.00 92.81 82 LYS A O 1
ATOM 664 N N . VAL A 1 83 ? 24.297 -2.235 -34.413 1.00 95.00 83 VAL A N 1
ATOM 665 C CA . VAL A 1 83 ? 23.872 -1.044 -33.677 1.00 95.00 83 VAL A CA 1
ATOM 666 C C . VAL A 1 83 ? 23.951 -1.325 -32.184 1.00 95.00 83 VAL A C 1
ATOM 668 O O . VAL A 1 83 ? 23.375 -2.295 -31.698 1.00 95.00 83 VAL A O 1
ATOM 671 N N . THR A 1 84 ? 24.670 -0.480 -31.448 1.00 96.31 84 THR A N 1
ATOM 672 C CA . THR A 1 84 ? 24.863 -0.619 -30.000 1.00 96.31 84 THR A CA 1
ATOM 673 C C . THR A 1 84 ? 24.095 0.453 -29.245 1.00 96.31 84 THR A C 1
ATOM 675 O O . THR A 1 84 ? 24.342 1.642 -29.437 1.00 96.31 84 THR A O 1
ATOM 678 N N . PHE A 1 85 ? 23.235 0.042 -28.318 1.00 97.38 85 PHE A N 1
ATOM 679 C CA . PHE A 1 85 ? 22.510 0.921 -27.402 1.00 97.38 85 PHE A CA 1
ATOM 680 C C . PHE A 1 85 ? 23.003 0.735 -25.967 1.00 97.38 85 PHE A C 1
ATOM 682 O O . PHE A 1 85 ? 23.310 -0.380 -25.537 1.00 97.38 85 PHE A O 1
ATOM 689 N N . LYS A 1 86 ? 23.069 1.833 -25.208 1.00 96.69 86 LYS A N 1
ATOM 690 C CA . LYS A 1 86 ? 23.384 1.819 -23.774 1.00 96.69 86 LYS A CA 1
ATOM 691 C C . LYS A 1 86 ? 22.132 2.182 -22.988 1.00 96.69 86 LYS A C 1
ATOM 693 O O . LYS A 1 86 ? 21.751 3.346 -22.950 1.00 96.69 86 LYS A O 1
ATOM 698 N N . LEU A 1 87 ? 21.513 1.187 -22.365 1.00 94.81 87 LEU A N 1
ATOM 699 C CA . LEU A 1 87 ? 20.333 1.376 -21.531 1.00 94.81 87 LEU A CA 1
ATOM 700 C C . LEU A 1 87 ? 20.812 1.574 -20.094 1.00 94.81 87 LEU A C 1
ATOM 702 O O . LEU A 1 87 ? 21.479 0.715 -19.519 1.00 94.81 87 LEU A O 1
ATOM 706 N N . LYS A 1 88 ? 20.518 2.741 -19.538 1.00 92.56 88 LYS A N 1
ATOM 707 C CA . LYS A 1 88 ? 20.780 3.090 -18.137 1.00 92.56 88 LYS A CA 1
ATOM 708 C C . LYS A 1 88 ? 19.659 2.593 -17.204 1.00 92.56 88 LYS A C 1
ATOM 710 O O . LYS A 1 88 ? 18.647 2.087 -17.687 1.00 92.56 88 LYS A O 1
ATOM 715 N N . LYS A 1 89 ? 19.837 2.774 -15.889 1.00 89.19 89 LYS A N 1
ATOM 716 C CA . LYS A 1 89 ? 18.955 2.257 -14.823 1.00 89.19 89 LYS A CA 1
ATOM 717 C C . LYS A 1 89 ? 17.489 2.678 -14.980 1.00 89.19 89 LYS A C 1
ATOM 719 O O . LYS A 1 89 ? 16.591 1.913 -14.648 1.00 89.19 89 LYS A O 1
ATOM 724 N N . GLU A 1 90 ? 17.242 3.881 -15.486 1.00 88.38 90 GLU A N 1
ATOM 725 C CA . GLU A 1 90 ? 15.903 4.414 -15.732 1.00 88.38 90 GLU A CA 1
ATOM 726 C C . GLU A 1 90 ? 15.119 3.585 -16.763 1.00 88.38 90 GLU A C 1
ATOM 728 O O . GLU A 1 90 ? 13.922 3.369 -16.590 1.00 88.38 90 GLU A O 1
ATOM 733 N N . HIS A 1 91 ? 15.810 3.003 -17.748 1.00 91.12 91 HIS A N 1
ATOM 734 C CA . HIS A 1 91 ? 15.213 2.193 -18.816 1.00 91.12 91 HIS A CA 1
ATOM 735 C C . HIS A 1 91 ? 14.919 0.745 -18.389 1.00 91.12 91 HIS A C 1
ATOM 737 O O . HIS A 1 91 ? 14.213 0.021 -19.085 1.00 91.12 91 HIS A O 1
ATOM 743 N N . THR A 1 92 ? 15.478 0.299 -17.262 1.00 90.50 92 THR A N 1
ATOM 744 C CA . THR A 1 92 ? 15.279 -1.041 -16.681 1.00 90.50 92 THR A CA 1
ATOM 745 C C . THR A 1 92 ? 14.575 -0.966 -15.325 1.00 90.50 92 THR A C 1
ATOM 747 O O . THR A 1 92 ? 14.624 -1.902 -14.531 1.00 90.50 92 THR A O 1
ATOM 750 N N . LYS A 1 93 ? 13.908 0.156 -15.033 1.00 88.00 93 LYS A N 1
ATOM 751 C CA . LYS A 1 93 ? 13.194 0.391 -13.772 1.00 88.00 93 LYS A CA 1
ATOM 752 C C . LYS A 1 93 ? 11.869 -0.366 -13.683 1.00 88.00 93 LYS A C 1
ATOM 754 O O . LYS A 1 93 ? 11.496 -0.812 -12.600 1.00 88.00 93 LYS A O 1
ATOM 759 N N . ASN A 1 94 ? 11.115 -0.451 -14.775 1.00 88.00 94 ASN A N 1
ATOM 760 C CA . ASN A 1 94 ? 9.748 -0.971 -14.748 1.00 88.00 94 ASN A CA 1
ATOM 761 C C . ASN A 1 94 ? 9.752 -2.494 -14.926 1.00 88.00 94 ASN A C 1
ATOM 763 O O . ASN A 1 94 ? 10.360 -3.001 -15.863 1.00 88.00 94 ASN A O 1
ATOM 767 N N . LEU A 1 95 ? 9.083 -3.213 -14.022 1.00 88.75 95 LEU A N 1
ATOM 768 C CA . LEU A 1 95 ? 8.976 -4.674 -14.064 1.00 88.75 95 LEU A CA 1
ATOM 769 C C . LEU A 1 95 ? 7.995 -5.134 -15.150 1.00 88.75 95 LEU A C 1
ATOM 771 O O . LEU A 1 95 ? 6.999 -4.465 -15.423 1.00 88.75 95 LEU A O 1
ATOM 775 N N . GLY A 1 96 ? 8.235 -6.326 -15.695 1.00 92.25 96 GLY A N 1
ATOM 776 C CA . GLY A 1 96 ? 7.362 -6.977 -16.668 1.00 92.25 96 GLY A CA 1
ATOM 777 C C . GLY A 1 96 ? 7.895 -6.921 -18.097 1.00 92.25 96 GLY A C 1
ATOM 778 O O . GLY A 1 96 ? 9.092 -6.760 -18.329 1.00 92.25 96 GLY A O 1
ATOM 779 N N . ILE A 1 97 ? 6.997 -7.127 -19.059 1.00 94.06 97 ILE A N 1
ATOM 780 C CA . ILE A 1 97 ? 7.316 -7.112 -20.489 1.00 94.06 97 ILE A CA 1
ATOM 781 C C . ILE A 1 97 ? 7.126 -5.686 -21.018 1.00 94.06 97 ILE A C 1
ATOM 783 O O . ILE A 1 97 ? 6.053 -5.112 -20.853 1.00 94.06 97 ILE A O 1
ATOM 787 N N . THR A 1 98 ? 8.155 -5.141 -21.665 1.00 92.38 98 THR A N 1
ATOM 788 C CA . THR A 1 98 ? 8.133 -3.859 -22.384 1.00 92.38 98 THR A CA 1
ATOM 789 C C . THR A 1 98 ? 8.424 -4.080 -23.866 1.00 92.38 98 THR A C 1
ATOM 791 O O . THR A 1 98 ? 9.224 -4.951 -24.229 1.00 92.38 98 THR A O 1
ATOM 794 N N . LYS A 1 99 ? 7.782 -3.286 -24.729 1.00 95.12 99 LYS A N 1
ATOM 795 C CA . LYS A 1 99 ? 8.036 -3.293 -26.168 1.00 95.12 99 LYS A CA 1
ATOM 796 C C . LYS A 1 99 ? 9.167 -2.347 -26.541 1.00 95.12 99 LYS A C 1
ATOM 798 O O . LYS A 1 99 ? 9.225 -1.194 -26.116 1.00 95.12 99 LYS A O 1
ATOM 803 N N . LEU A 1 100 ? 10.027 -2.841 -27.417 1.00 96.44 100 LEU A N 1
ATOM 804 C CA . LEU A 1 100 ? 11.132 -2.126 -28.025 1.00 96.44 100 LEU A CA 1
ATOM 805 C C . LEU A 1 100 ? 10.884 -1.957 -29.521 1.00 96.44 100 LEU A C 1
ATOM 807 O O . LEU A 1 100 ? 10.354 -2.857 -30.170 1.00 96.44 100 LEU A O 1
ATOM 811 N N . GLN A 1 101 ? 11.313 -0.831 -30.089 1.00 96.31 101 GLN A N 1
ATOM 812 C CA . GLN A 1 101 ? 11.297 -0.630 -31.538 1.00 96.31 101 GLN A CA 1
ATOM 813 C C . GLN A 1 101 ? 12.517 0.161 -32.002 1.00 96.31 101 GLN A C 1
ATOM 815 O O . GLN A 1 101 ? 12.792 1.246 -31.494 1.00 96.31 101 GLN A O 1
ATOM 820 N N . ILE A 1 102 ? 13.234 -0.359 -32.999 1.00 95.94 102 ILE A N 1
ATOM 821 C CA . ILE A 1 102 ? 14.411 0.307 -33.567 1.00 95.94 102 ILE A CA 1
ATOM 822 C C . ILE A 1 102 ? 14.001 1.125 -34.792 1.00 95.94 102 ILE A C 1
ATOM 824 O O . ILE A 1 102 ? 13.281 0.644 -35.671 1.00 95.94 102 ILE A O 1
ATOM 828 N N . LYS A 1 103 ? 14.499 2.361 -34.862 1.00 94.69 103 LYS A N 1
ATOM 829 C CA . LYS A 1 103 ? 14.397 3.226 -36.040 1.00 94.69 103 LYS A CA 1
ATOM 830 C C . LYS A 1 103 ? 15.787 3.608 -36.520 1.00 94.69 103 LYS A C 1
ATOM 832 O O . LYS A 1 103 ? 16.629 4.024 -35.728 1.00 94.69 103 LYS A O 1
ATOM 837 N N . LEU A 1 104 ? 15.993 3.481 -37.820 1.00 92.94 104 LEU A N 1
ATOM 838 C CA . LEU A 1 104 ? 17.248 3.717 -38.517 1.00 92.94 104 LEU A CA 1
ATOM 839 C C . LEU A 1 104 ? 17.087 4.907 -39.460 1.00 92.94 104 LEU A C 1
ATOM 841 O O . LEU A 1 104 ? 16.021 5.079 -40.060 1.00 92.94 104 LEU A O 1
ATOM 845 N N . LYS A 1 105 ? 18.134 5.720 -39.595 1.00 90.88 105 LYS A N 1
ATOM 846 C CA . LYS A 1 105 ? 18.179 6.847 -40.527 1.00 90.88 105 LYS A CA 1
ATOM 847 C C . LYS A 1 105 ? 19.526 6.886 -41.243 1.00 90.88 105 LYS A C 1
ATOM 849 O O . LYS A 1 105 ? 20.568 6.769 -40.598 1.00 90.88 105 LYS A O 1
ATOM 854 N N . ASP A 1 106 ? 19.504 7.068 -42.556 1.00 86.44 106 ASP A N 1
ATOM 855 C CA . ASP A 1 106 ? 20.710 7.189 -43.381 1.00 86.44 106 ASP A CA 1
ATOM 856 C C . ASP A 1 106 ? 21.081 8.653 -43.689 1.00 86.44 106 ASP A C 1
ATOM 858 O O . ASP A 1 106 ? 20.474 9.603 -43.175 1.00 86.44 106 ASP A O 1
ATOM 862 N N . SER A 1 107 ? 22.128 8.830 -44.500 1.00 81.44 107 SER A N 1
ATOM 863 C CA . SER A 1 107 ? 22.625 10.136 -44.947 1.00 81.44 107 SER A CA 1
ATOM 864 C C . SER A 1 107 ? 21.661 10.877 -45.868 1.00 81.44 107 SER A C 1
ATOM 866 O O . SER A 1 107 ? 21.649 12.107 -45.859 1.00 81.44 107 SER A O 1
ATOM 868 N N . ASP A 1 108 ? 20.837 10.148 -46.619 1.00 82.50 108 ASP A N 1
ATOM 869 C CA . ASP A 1 108 ? 19.893 10.707 -47.591 1.00 82.50 108 ASP A CA 1
ATOM 870 C C . ASP A 1 108 ? 18.577 11.131 -46.916 1.00 82.50 108 ASP A C 1
ATOM 872 O O . ASP A 1 108 ? 17.684 11.719 -47.529 1.00 82.50 108 ASP A O 1
ATOM 876 N N . GLY A 1 109 ? 18.470 10.881 -45.607 1.00 77.88 109 GLY A N 1
ATOM 877 C CA . GLY A 1 109 ? 17.314 11.216 -44.793 1.00 77.88 109 GLY A CA 1
ATOM 878 C C . GLY A 1 109 ? 16.205 10.169 -44.856 1.00 77.88 109 GLY A C 1
ATOM 879 O O . GLY A 1 109 ? 15.146 10.395 -44.255 1.00 77.88 109 GLY A O 1
ATOM 880 N N . CYS A 1 110 ? 16.439 9.032 -45.515 1.00 82.38 110 CYS A N 1
ATOM 881 C CA . CYS A 1 110 ? 15.526 7.902 -45.509 1.00 82.38 110 CYS A CA 1
ATOM 882 C C . CYS A 1 110 ? 15.472 7.287 -44.107 1.00 82.38 110 CYS A C 1
ATOM 884 O O . CYS A 1 110 ? 16.443 7.287 -43.345 1.00 82.38 110 CYS A O 1
ATOM 886 N N . LYS A 1 111 ? 14.282 6.805 -43.737 1.00 88.69 111 LYS A N 1
ATOM 887 C CA . LYS A 1 111 ? 14.001 6.251 -42.412 1.00 88.69 111 LYS A CA 1
ATOM 888 C C . LYS A 1 111 ? 13.423 4.856 -42.556 1.00 88.69 111 LYS A C 1
ATOM 890 O O . LYS A 1 111 ? 12.417 4.683 -43.239 1.00 88.69 111 LYS A O 1
ATOM 895 N N . VAL A 1 112 ? 14.007 3.901 -41.846 1.00 88.31 112 VAL A N 1
ATOM 896 C CA . VAL A 1 112 ? 13.491 2.534 -41.740 1.00 88.31 112 VAL A CA 1
ATOM 897 C C . VAL A 1 112 ? 13.053 2.304 -40.300 1.00 88.31 112 VAL A C 1
ATOM 899 O O . VAL A 1 112 ? 13.795 2.582 -39.361 1.00 88.31 112 VAL A O 1
ATOM 902 N N . THR A 1 113 ? 11.820 1.839 -40.113 1.00 91.81 113 THR A N 1
ATOM 903 C CA . THR A 1 113 ? 11.294 1.453 -38.799 1.00 91.81 113 THR A CA 1
ATOM 904 C C . THR A 1 113 ? 11.166 -0.056 -38.775 1.00 91.81 113 THR A C 1
ATOM 906 O O . THR A 1 113 ? 10.423 -0.615 -39.578 1.00 91.81 113 THR A O 1
ATOM 909 N N . LEU A 1 114 ? 11.896 -0.706 -37.872 1.00 93.00 114 LEU A N 1
ATOM 910 C CA . LEU A 1 114 ? 11.802 -2.150 -37.706 1.00 93.00 114 LEU A CA 1
ATOM 911 C C . LEU A 1 114 ? 10.517 -2.510 -36.937 1.00 93.00 114 LEU A C 1
ATOM 913 O O . LEU A 1 114 ? 9.971 -1.661 -36.218 1.00 93.00 114 LEU A O 1
ATOM 917 N N . PRO A 1 115 ? 10.015 -3.748 -37.062 1.00 94.25 115 PRO A N 1
ATOM 918 C CA . PRO A 1 115 ? 8.915 -4.227 -36.228 1.00 94.25 115 PRO A CA 1
ATOM 919 C C . PRO A 1 115 ? 9.227 -4.098 -34.722 1.00 94.25 115 PRO A C 1
ATOM 921 O O . PRO A 1 115 ? 10.393 -3.973 -34.336 1.00 94.25 115 PRO A O 1
ATOM 924 N N . PRO A 1 116 ? 8.216 -4.077 -33.841 1.00 95.56 116 PRO A N 1
ATOM 925 C CA . PRO A 1 116 ? 8.451 -4.104 -32.404 1.00 95.56 116 PRO A CA 1
ATOM 926 C C . PRO A 1 116 ? 8.852 -5.508 -31.918 1.00 95.56 116 PRO A C 1
ATOM 928 O O . PRO A 1 116 ? 8.495 -6.513 -32.530 1.00 95.56 116 PRO A O 1
ATOM 931 N N . PHE A 1 117 ? 9.563 -5.579 -30.795 1.00 95.94 117 PHE A N 1
ATOM 932 C CA . PHE A 1 117 ? 9.940 -6.824 -30.120 1.00 95.94 117 PHE A CA 1
ATOM 933 C C . PHE A 1 117 ? 9.993 -6.637 -28.603 1.00 95.94 117 PHE A C 1
ATOM 935 O O . PHE A 1 117 ? 10.078 -5.513 -28.116 1.00 95.94 117 PHE A O 1
ATOM 942 N N . ASP A 1 118 ? 9.972 -7.735 -27.854 1.00 96.38 118 ASP A N 1
ATOM 943 C CA . ASP A 1 118 ? 9.784 -7.686 -26.404 1.00 96.38 118 ASP A CA 1
ATOM 944 C C . ASP A 1 118 ? 11.100 -7.780 -25.616 1.00 96.38 118 ASP A C 1
ATOM 946 O O . ASP A 1 118 ? 12.035 -8.509 -25.973 1.00 96.38 118 ASP A O 1
ATOM 950 N N . MET A 1 119 ? 11.129 -7.086 -24.481 1.00 95.44 119 MET A N 1
ATOM 951 C CA . MET A 1 119 ? 12.120 -7.230 -23.418 1.00 95.44 119 MET A CA 1
ATOM 952 C C . MET A 1 119 ? 11.415 -7.455 -22.079 1.00 95.44 119 MET A C 1
ATOM 954 O O . MET A 1 119 ? 10.452 -6.774 -21.754 1.00 95.44 119 MET A O 1
ATOM 958 N N . GLU A 1 120 ? 11.903 -8.406 -21.288 1.00 96.19 120 GLU A N 1
ATOM 959 C CA . GLU A 1 120 ? 11.374 -8.744 -19.965 1.00 96.19 120 GLU A CA 1
ATOM 960 C C . GLU A 1 120 ? 12.331 -8.248 -18.871 1.00 96.19 120 GLU A C 1
ATOM 962 O O . GLU A 1 120 ? 13.499 -8.648 -18.829 1.00 96.19 120 GLU A O 1
ATOM 967 N N . ILE A 1 121 ? 11.828 -7.414 -17.963 1.00 93.75 121 ILE A N 1
ATOM 968 C CA . ILE A 1 121 ? 12.532 -6.963 -16.760 1.00 93.75 121 ILE A CA 1
ATOM 969 C C . ILE A 1 121 ? 11.956 -7.687 -15.543 1.00 93.75 121 ILE A C 1
ATOM 971 O O . ILE A 1 121 ? 10.748 -7.665 -15.299 1.00 93.75 121 ILE A O 1
ATOM 975 N N . ARG A 1 122 ? 12.824 -8.340 -14.769 1.00 91.06 122 ARG A N 1
ATOM 976 C CA . ARG A 1 122 ? 12.458 -9.149 -13.599 1.00 91.06 122 ARG A CA 1
ATOM 977 C C . ARG A 1 122 ? 12.979 -8.545 -12.301 1.00 91.06 122 ARG A C 1
ATOM 979 O O . ARG A 1 122 ? 13.953 -7.797 -12.297 1.00 91.06 122 ARG A O 1
ATOM 986 N N . GLU A 1 123 ? 12.352 -8.924 -11.194 1.00 86.38 123 GLU A N 1
ATOM 987 C CA . GLU A 1 123 ? 12.780 -8.528 -9.852 1.00 86.38 123 GLU A CA 1
ATOM 988 C C . GLU A 1 123 ? 13.984 -9.368 -9.389 1.00 86.38 123 GLU A C 1
ATOM 990 O O . GLU A 1 123 ? 13.899 -10.599 -9.417 1.00 86.38 123 GLU A O 1
ATOM 995 N N . PRO A 1 124 ? 15.110 -8.754 -8.982 1.00 82.50 124 PRO A N 1
ATOM 996 C CA . PRO A 1 124 ? 16.261 -9.499 -8.480 1.00 82.50 124 PRO A CA 1
ATOM 997 C C . PRO A 1 124 ? 15.939 -10.213 -7.154 1.00 82.50 124 PRO A C 1
ATOM 999 O O . PRO A 1 124 ? 15.166 -9.722 -6.340 1.00 82.50 124 PRO A O 1
ATOM 1002 N N . ILE A 1 125 ? 16.589 -11.358 -6.897 1.00 69.75 125 ILE A N 1
ATOM 1003 C CA . ILE A 1 125 ? 16.372 -12.191 -5.686 1.00 69.75 125 ILE A CA 1
ATOM 1004 C C . ILE A 1 125 ? 16.796 -11.464 -4.391 1.00 69.75 125 ILE A C 1
ATOM 1006 O O . ILE A 1 125 ? 16.380 -11.829 -3.292 1.00 69.75 125 ILE A O 1
ATOM 1010 N N . GLY A 1 126 ? 17.594 -10.406 -4.512 1.00 56.44 126 GLY A N 1
ATOM 1011 C CA . GLY A 1 126 ? 17.909 -9.492 -3.428 1.00 56.44 126 GLY A CA 1
ATOM 1012 C C . GLY A 1 126 ? 18.348 -8.148 -3.987 1.00 56.44 126 GLY A C 1
ATOM 1013 O O . GLY A 1 126 ? 19.094 -8.084 -4.963 1.00 56.44 126 GLY A O 1
ATOM 1014 N N . ILE A 1 127 ? 17.889 -7.072 -3.360 1.00 52.88 127 ILE A N 1
ATOM 1015 C CA . ILE A 1 127 ? 18.480 -5.751 -3.542 1.00 52.88 127 ILE A CA 1
ATOM 1016 C C . ILE A 1 127 ? 19.734 -5.767 -2.667 1.00 52.88 127 ILE A C 1
ATOM 1018 O O . ILE A 1 127 ? 19.620 -5.855 -1.442 1.00 52.88 127 ILE A O 1
ATOM 1022 N N . GLU A 1 128 ? 20.934 -5.745 -3.259 1.00 49.91 128 GLU A N 1
ATOM 1023 C CA . GLU A 1 128 ? 22.128 -5.432 -2.469 1.00 49.91 128 GLU A CA 1
ATOM 1024 C C . GLU A 1 128 ? 21.847 -4.108 -1.756 1.00 49.91 128 GLU A C 1
ATOM 1026 O O . GLU A 1 128 ? 21.478 -3.124 -2.401 1.00 49.91 128 GLU A O 1
ATOM 1031 N N . ASN A 1 129 ? 21.954 -4.106 -0.423 1.00 44.16 129 ASN A N 1
ATOM 1032 C CA . ASN A 1 129 ? 21.772 -2.931 0.428 1.00 44.16 129 ASN A CA 1
ATOM 1033 C C . ASN A 1 129 ? 22.788 -1.843 0.030 1.00 44.16 129 ASN A C 1
ATOM 1035 O O . ASN A 1 129 ? 23.826 -1.677 0.665 1.00 44.16 129 ASN A O 1
ATOM 1039 N N . GLY A 1 130 ? 22.502 -1.118 -1.046 1.00 46.97 130 GLY A N 1
ATOM 1040 C CA . GLY A 1 130 ? 23.459 -0.279 -1.757 1.00 46.97 130 GLY A CA 1
ATOM 1041 C C . GLY A 1 130 ? 22.792 0.566 -2.836 1.00 46.97 130 GLY A C 1
ATOM 1042 O O . GLY A 1 130 ? 23.026 1.769 -2.866 1.00 46.97 130 GLY A O 1
ATOM 1043 N N . ASP A 1 131 ? 21.861 -0.004 -3.605 1.00 38.78 131 ASP A N 1
ATOM 1044 C CA . ASP A 1 131 ? 20.990 0.744 -4.525 1.00 38.78 131 ASP A CA 1
ATOM 1045 C C . ASP A 1 131 ? 19.593 0.909 -3.909 1.00 38.78 131 ASP A C 1
ATOM 1047 O O . ASP A 1 131 ? 18.561 0.490 -4.427 1.00 38.78 131 ASP A O 1
ATOM 1051 N N . VAL A 1 132 ? 19.578 1.520 -2.725 1.00 34.97 132 VAL A N 1
ATOM 1052 C CA . VAL A 1 132 ? 18.345 1.982 -2.092 1.00 34.97 132 VAL A CA 1
ATOM 1053 C C . VAL A 1 132 ? 17.833 3.141 -2.941 1.00 34.97 132 VAL A C 1
ATOM 1055 O O . VAL A 1 132 ? 18.519 4.157 -3.083 1.00 34.97 132 VAL A O 1
ATOM 1058 N N . ALA A 1 133 ? 16.617 3.024 -3.473 1.00 33.00 133 ALA A N 1
ATOM 1059 C CA . ALA A 1 133 ? 15.847 4.199 -3.851 1.00 33.00 133 ALA A CA 1
ATOM 1060 C C . ALA A 1 133 ? 15.949 5.212 -2.698 1.00 33.00 133 ALA A C 1
ATOM 1062 O O . ALA A 1 133 ? 15.676 4.870 -1.547 1.00 33.00 133 ALA A O 1
ATOM 1063 N N . ARG A 1 134 ? 16.392 6.446 -2.969 1.00 37.53 134 ARG A N 1
ATOM 1064 C CA . ARG A 1 134 ? 16.382 7.520 -1.968 1.00 37.53 134 ARG A CA 1
ATOM 1065 C C . ARG A 1 134 ? 14.932 7.917 -1.670 1.00 37.53 134 ARG A C 1
ATOM 1067 O O . ARG A 1 134 ? 14.448 8.953 -2.098 1.00 37.53 134 ARG A O 1
ATOM 1074 N N . CYS A 1 135 ? 14.265 7.100 -0.871 1.00 32.53 135 CYS A N 1
ATOM 1075 C CA . CYS A 1 135 ? 13.279 7.528 0.100 1.00 32.53 135 CYS A CA 1
ATOM 1076 C C . CYS A 1 135 ? 13.901 7.178 1.448 1.00 32.53 135 CYS A C 1
ATOM 1078 O O . CYS A 1 135 ? 13.993 6.004 1.778 1.00 32.53 135 CYS A O 1
ATOM 1080 N N . GLY A 1 136 ? 14.423 8.188 2.154 1.00 30.59 136 GLY A N 1
ATOM 1081 C CA . GLY A 1 136 ? 14.902 8.107 3.536 1.00 30.59 136 GLY A CA 1
ATOM 1082 C C . GLY A 1 136 ? 15.547 6.780 3.938 1.00 30.59 136 GLY A C 1
ATOM 1083 O O . GLY A 1 136 ? 14.874 5.894 4.460 1.00 30.59 136 GLY A O 1
ATOM 1084 N N . LYS A 1 137 ? 16.873 6.671 3.800 1.00 27.14 137 LYS A N 1
ATOM 1085 C CA . LYS A 1 137 ? 17.639 5.701 4.587 1.00 27.14 137 LYS A CA 1
ATOM 1086 C C . LYS A 1 137 ? 17.487 6.113 6.058 1.00 27.14 137 LYS A C 1
ATOM 1088 O O . LYS A 1 137 ? 18.276 6.904 6.564 1.00 27.14 137 LYS A O 1
ATOM 1093 N N . PHE A 1 138 ? 16.424 5.646 6.714 1.00 34.78 138 PHE A N 1
ATOM 1094 C CA . PHE A 1 138 ? 16.235 5.768 8.154 1.00 34.78 138 PHE A CA 1
ATOM 1095 C C . PHE A 1 138 ? 17.231 4.822 8.812 1.00 34.78 138 PHE A C 1
ATOM 1097 O O . PHE A 1 138 ? 16.964 3.645 9.042 1.00 34.78 138 PHE A O 1
ATOM 1104 N N . LEU A 1 139 ? 18.429 5.346 9.036 1.00 29.56 139 LEU A N 1
ATOM 1105 C CA . LEU A 1 139 ? 19.416 4.736 9.897 1.00 29.56 139 LEU A CA 1
ATOM 1106 C C . LEU A 1 139 ? 19.298 5.382 11.278 1.00 29.56 139 LEU A C 1
ATOM 1108 O O . LEU A 1 139 ? 19.465 6.587 11.414 1.00 29.56 139 LEU A O 1
ATOM 1112 N N . THR A 1 140 ? 19.073 4.491 12.244 1.00 29.31 140 THR A N 1
ATOM 1113 C CA . THR A 1 140 ? 19.297 4.585 13.692 1.00 29.31 140 THR A CA 1
ATOM 1114 C C . THR A 1 140 ? 18.231 5.241 14.576 1.00 29.31 140 THR A C 1
ATOM 1116 O O . THR A 1 140 ? 17.447 6.104 14.198 1.00 29.31 140 THR A O 1
ATOM 1119 N N . ASN A 1 141 ? 18.187 4.699 15.793 1.00 32.22 141 ASN A N 1
ATOM 1120 C CA . ASN A 1 141 ? 17.150 4.802 16.815 1.00 32.22 141 ASN A CA 1
ATOM 1121 C C . ASN A 1 141 ? 16.998 6.176 17.492 1.00 32.22 141 ASN A C 1
ATOM 1123 O O . ASN A 1 141 ? 16.322 6.251 18.512 1.00 32.22 141 ASN A O 1
ATOM 1127 N N . GLU A 1 142 ? 17.537 7.268 16.954 1.00 31.64 142 GLU A N 1
ATOM 1128 C CA . GLU A 1 142 ? 17.287 8.613 17.483 1.00 31.64 142 GLU A CA 1
ATOM 1129 C C . GLU A 1 142 ? 17.133 9.612 16.333 1.00 31.64 142 GLU A C 1
ATOM 1131 O O . GLU A 1 142 ? 17.956 9.702 15.427 1.00 31.64 142 GLU A O 1
ATOM 1136 N N . LEU A 1 143 ? 16.010 10.331 16.340 1.00 32.53 143 LEU A N 1
ATOM 1137 C CA . LEU A 1 143 ? 15.617 11.270 15.294 1.00 32.53 143 LEU A CA 1
ATOM 1138 C C . LEU A 1 143 ? 16.460 12.551 15.405 1.00 32.53 143 LEU A C 1
ATOM 1140 O O . LEU A 1 143 ? 16.068 13.490 16.097 1.00 32.53 143 LEU A O 1
ATOM 1144 N N . THR A 1 144 ? 17.575 12.619 14.683 1.00 32.16 144 THR A N 1
ATOM 1145 C CA . THR A 1 144 ? 18.276 13.883 14.409 1.00 32.16 144 THR A CA 1
ATOM 1146 C C . THR A 1 144 ? 18.378 14.050 12.899 1.00 32.16 144 THR A C 1
ATOM 1148 O O . THR A 1 144 ? 19.126 13.356 12.220 1.00 32.16 144 THR A O 1
ATOM 1151 N N . VAL A 1 145 ? 17.539 14.928 12.353 1.00 38.03 145 VAL A N 1
ATOM 1152 C CA . VAL A 1 145 ? 17.452 15.202 10.916 1.00 38.03 145 VAL A CA 1
ATOM 1153 C C . VAL A 1 145 ? 18.458 16.307 10.585 1.00 38.03 145 VAL A C 1
ATOM 1155 O O . VAL A 1 145 ? 18.449 17.343 11.248 1.00 38.03 145 VAL A O 1
ATOM 1158 N N . GLY A 1 146 ? 19.324 16.078 9.596 1.00 37.94 146 GLY A N 1
ATOM 1159 C CA . GLY A 1 146 ? 20.277 17.079 9.105 1.00 37.94 146 GLY A CA 1
ATOM 1160 C C . GLY A 1 146 ? 19.598 18.249 8.387 1.00 37.94 146 GLY A C 1
ATOM 1161 O O . GLY A 1 146 ? 18.446 18.144 7.957 1.00 37.94 146 GLY A O 1
ATOM 1162 N N . GLU A 1 147 ? 20.320 19.365 8.286 1.00 41.38 147 GLU A N 1
ATOM 1163 C CA . GLU A 1 147 ? 19.885 20.584 7.598 1.00 41.38 147 GLU A CA 1
ATOM 1164 C C . GLU A 1 147 ? 19.608 20.291 6.113 1.00 41.38 147 GLU A C 1
ATOM 1166 O O . GLU A 1 147 ? 20.349 19.557 5.458 1.00 41.38 147 GLU A O 1
ATOM 1171 N N . GLY A 1 148 ? 18.482 20.793 5.600 1.00 42.91 148 GLY A N 1
ATOM 1172 C CA . GLY A 1 148 ? 18.134 20.644 4.188 1.00 42.91 148 GLY A CA 1
ATOM 1173 C C . GLY A 1 148 ? 19.050 21.506 3.322 1.00 42.91 148 GLY A C 1
ATOM 1174 O O . GLY A 1 148 ? 19.345 22.633 3.704 1.00 42.91 148 GLY A O 1
ATOM 1175 N N . LEU A 1 149 ? 19.469 20.978 2.171 1.00 46.97 149 LEU A N 1
ATOM 1176 C CA . LEU A 1 149 ? 20.266 21.723 1.194 1.00 46.97 149 LEU A CA 1
ATOM 1177 C C . LEU A 1 149 ? 19.415 22.812 0.519 1.00 46.97 149 LEU A C 1
ATOM 1179 O O . LEU A 1 149 ? 18.246 22.569 0.200 1.00 46.97 149 LEU A O 1
ATOM 1183 N N . SER A 1 150 ? 19.997 23.987 0.281 1.00 48.44 150 SER A N 1
ATOM 1184 C CA . SER A 1 150 ? 19.384 25.058 -0.510 1.00 48.44 150 SER A CA 1
ATOM 1185 C C . SER A 1 150 ? 19.343 24.705 -2.003 1.00 48.44 150 SER A C 1
ATOM 1187 O O . SER A 1 150 ? 20.045 23.812 -2.489 1.00 48.44 150 SER A O 1
ATOM 1189 N N . GLU A 1 151 ? 18.513 25.422 -2.764 1.00 44.38 151 GLU A N 1
ATOM 1190 C CA . GLU A 1 151 ? 18.435 25.266 -4.220 1.00 44.38 151 GLU A CA 1
ATOM 1191 C C . GLU A 1 151 ? 19.788 25.561 -4.897 1.00 44.38 151 GLU A C 1
ATOM 1193 O O . GLU A 1 151 ? 20.153 24.900 -5.872 1.00 44.38 151 GLU A O 1
ATOM 1198 N N . GLU A 1 152 ? 20.577 26.501 -4.362 1.00 52.06 152 GLU A N 1
ATOM 1199 C CA . GLU A 1 152 ? 21.933 26.762 -4.853 1.00 52.06 152 GLU A CA 1
ATOM 1200 C C . GLU A 1 152 ? 22.903 25.606 -4.563 1.00 52.06 152 GLU A C 1
ATOM 1202 O O . GLU A 1 152 ? 23.716 25.266 -5.424 1.00 52.06 152 GLU A O 1
ATOM 1207 N N . GLU A 1 153 ? 22.801 24.966 -3.395 1.00 52.25 153 GLU A N 1
ATOM 1208 C CA . GLU A 1 153 ? 23.648 23.825 -3.009 1.00 52.25 153 GLU A CA 1
ATOM 1209 C C . GLU A 1 153 ? 23.349 22.564 -3.838 1.00 52.25 153 GLU A C 1
ATOM 1211 O O . GLU A 1 153 ? 24.240 21.754 -4.117 1.00 52.25 153 GLU A O 1
ATOM 1216 N N . LEU A 1 154 ? 22.102 22.413 -4.293 1.00 51.38 154 LEU A N 1
ATOM 1217 C CA . LEU A 1 154 ? 21.705 21.365 -5.233 1.00 51.38 154 LEU A CA 1
ATOM 1218 C C . LEU A 1 154 ? 22.217 21.641 -6.652 1.00 51.38 154 LEU A C 1
ATOM 1220 O O . LEU A 1 154 ? 22.718 20.724 -7.298 1.00 51.38 154 LEU A O 1
ATOM 1224 N N . LYS A 1 155 ? 22.173 22.897 -7.118 1.00 51.41 155 LYS A N 1
ATOM 1225 C CA . LYS A 1 155 ? 22.682 23.294 -8.447 1.00 51.41 155 LYS A CA 1
ATOM 1226 C C . LYS A 1 155 ? 24.198 23.117 -8.597 1.00 51.41 155 LYS A C 1
ATOM 1228 O O . LYS A 1 155 ? 24.676 22.952 -9.716 1.00 51.41 155 LYS A O 1
ATOM 1233 N N . GLN A 1 156 ? 24.952 23.132 -7.497 1.00 53.16 156 GLN A N 1
ATOM 1234 C CA . GLN A 1 156 ? 26.399 22.874 -7.503 1.00 53.16 156 GLN A CA 1
ATOM 1235 C C . GLN A 1 156 ? 26.761 21.378 -7.513 1.00 53.16 156 GLN A C 1
ATOM 1237 O O . GLN A 1 156 ? 27.884 21.029 -7.875 1.00 53.16 156 GLN A O 1
ATOM 1242 N N . ASN A 1 157 ? 25.829 20.484 -7.166 1.00 50.69 157 ASN A N 1
ATOM 1243 C CA . ASN A 1 157 ? 26.033 19.037 -7.240 1.00 50.69 157 ASN A CA 1
ATOM 1244 C C . ASN A 1 157 ? 25.619 18.517 -8.621 1.00 50.69 157 ASN A C 1
ATOM 1246 O O . ASN A 1 157 ? 24.484 18.101 -8.841 1.00 50.69 157 ASN A O 1
ATOM 1250 N N . SER A 1 158 ? 26.574 18.502 -9.551 1.00 46.22 158 SER A N 1
ATOM 1251 C CA . SER A 1 158 ? 26.407 18.134 -10.966 1.00 46.22 158 SER A CA 1
ATOM 1252 C C . SER A 1 158 ? 25.957 16.688 -11.249 1.00 46.22 158 SER A C 1
ATOM 1254 O O . SER A 1 158 ? 25.918 16.285 -12.409 1.00 46.22 158 SER A O 1
ATOM 1256 N N . GLU A 1 159 ? 25.654 15.890 -10.222 1.00 47.00 159 GLU A N 1
ATOM 1257 C CA . GLU A 1 159 ? 25.222 14.487 -10.333 1.00 47.00 159 GLU A CA 1
ATOM 1258 C C . GLU A 1 159 ? 23.734 14.267 -10.012 1.00 47.00 159 GLU A C 1
ATOM 1260 O O . GLU A 1 159 ? 23.236 13.149 -10.147 1.00 47.00 159 GLU A O 1
ATOM 1265 N N . LEU A 1 160 ? 23.006 15.302 -9.584 1.00 47.66 160 LEU A N 1
ATOM 1266 C CA . LEU A 1 160 ? 21.575 15.199 -9.308 1.00 47.66 160 LEU A CA 1
ATOM 1267 C C . LEU A 1 160 ? 20.797 15.728 -10.515 1.00 47.66 160 LEU A C 1
ATOM 1269 O O . LEU A 1 160 ? 20.797 16.928 -10.780 1.00 47.66 160 LEU A O 1
ATOM 1273 N N . GLU A 1 161 ? 20.131 14.832 -11.251 1.00 45.84 161 GLU A N 1
ATOM 1274 C CA . GLU A 1 161 ? 19.098 15.242 -12.205 1.00 45.84 161 GLU A CA 1
ATOM 1275 C C . GLU A 1 161 ? 18.069 16.093 -11.454 1.00 45.84 161 GLU A C 1
ATOM 1277 O O . GLU A 1 161 ? 17.516 15.673 -10.432 1.00 45.84 161 GLU A O 1
ATOM 1282 N N . LEU A 1 162 ? 17.876 17.323 -11.936 1.00 45.84 162 LEU A N 1
ATOM 1283 C CA . LEU A 1 162 ? 16.883 18.259 -11.430 1.00 45.84 162 LEU A CA 1
ATOM 1284 C C . LEU A 1 162 ? 15.507 17.610 -11.596 1.00 45.84 162 LEU A C 1
ATOM 1286 O O . LEU A 1 162 ? 14.929 17.625 -12.677 1.00 45.84 162 LEU A O 1
ATOM 1290 N N . VAL A 1 163 ? 15.005 17.005 -10.521 1.00 48.44 163 VAL A N 1
ATOM 1291 C CA . VAL A 1 163 ? 13.599 16.618 -10.412 1.00 48.44 163 VAL A CA 1
ATOM 1292 C C . VAL A 1 163 ? 12.784 17.892 -10.617 1.00 48.44 163 VAL A C 1
ATOM 1294 O O . VAL A 1 163 ? 13.115 18.904 -9.996 1.00 48.44 163 VAL A O 1
ATOM 1297 N N . ASP A 1 164 ? 11.765 17.847 -11.482 1.00 45.44 164 ASP A N 1
ATOM 1298 C CA . ASP A 1 164 ? 10.842 18.959 -11.732 1.00 45.44 164 ASP A CA 1
ATOM 1299 C C . ASP A 1 164 ? 10.387 19.561 -10.398 1.00 45.44 164 ASP A C 1
ATOM 1301 O O . ASP A 1 164 ? 9.574 18.981 -9.668 1.00 45.44 164 ASP A O 1
ATOM 1305 N N . TRP A 1 165 ? 10.963 20.712 -10.049 1.00 44.41 165 TRP A N 1
ATOM 1306 C CA . TRP A 1 165 ? 10.573 21.450 -8.862 1.00 44.41 165 TRP A CA 1
ATOM 1307 C C . TRP A 1 165 ? 9.142 21.916 -9.081 1.00 44.41 165 TRP A C 1
ATOM 1309 O O . TRP A 1 165 ? 8.857 22.709 -9.975 1.00 44.41 165 TRP A O 1
ATOM 1319 N N . GLN A 1 166 ? 8.224 21.384 -8.283 1.00 44.97 166 GLN A N 1
ATOM 1320 C CA . GLN A 1 166 ? 6.859 21.876 -8.275 1.00 44.97 166 GLN A CA 1
ATOM 1321 C C . GLN A 1 166 ? 6.781 23.069 -7.328 1.00 44.97 166 GLN A C 1
ATOM 1323 O O . GLN A 1 166 ? 6.941 22.929 -6.110 1.00 44.97 166 GLN A O 1
ATOM 1328 N N . ASP A 1 167 ? 6.517 24.240 -7.902 1.00 40.16 167 ASP A N 1
ATOM 1329 C CA . ASP A 1 167 ? 6.242 25.454 -7.144 1.00 40.16 167 ASP A CA 1
ATOM 1330 C C . ASP A 1 167 ? 5.090 25.217 -6.155 1.00 40.16 167 ASP A C 1
ATOM 1332 O O . ASP A 1 167 ? 4.093 24.560 -6.462 1.00 40.16 167 ASP A O 1
ATOM 1336 N N . ASN A 1 168 ? 5.215 25.789 -4.954 1.00 47.62 168 ASN A N 1
ATOM 1337 C CA . ASN A 1 168 ? 4.258 25.691 -3.842 1.00 47.62 168 ASN A CA 1
ATOM 1338 C C . ASN A 1 168 ? 4.172 24.339 -3.112 1.00 47.62 168 ASN A C 1
ATOM 1340 O O . ASN A 1 168 ? 3.313 24.179 -2.240 1.00 47.62 168 ASN A O 1
ATOM 1344 N N . ILE A 1 169 ? 5.073 23.385 -3.366 1.00 47.19 169 ILE A N 1
ATOM 1345 C CA . ILE A 1 169 ? 5.215 22.229 -2.474 1.00 47.19 169 ILE A CA 1
ATOM 1346 C C . ILE A 1 169 ? 6.092 22.620 -1.293 1.00 47.19 169 ILE A C 1
ATOM 1348 O O . ILE A 1 169 ? 7.280 22.882 -1.438 1.00 47.19 169 ILE A O 1
ATOM 1352 N N . THR A 1 170 ? 5.510 22.622 -0.093 1.00 50.19 170 THR A N 1
ATOM 1353 C CA . THR A 1 170 ? 6.303 22.693 1.137 1.00 50.19 170 THR A CA 1
ATOM 1354 C C . THR A 1 170 ? 7.134 21.410 1.242 1.00 50.19 170 THR A C 1
ATOM 1356 O O . THR A 1 170 ? 6.543 20.340 1.422 1.00 50.19 170 THR A O 1
ATOM 1359 N N . PRO A 1 171 ? 8.477 21.471 1.164 1.00 51.44 171 PRO A N 1
ATOM 1360 C CA . PRO A 1 171 ? 9.296 20.276 1.268 1.00 51.44 171 PRO A CA 1
ATOM 1361 C C . PRO A 1 171 ? 9.083 19.622 2.632 1.00 51.44 171 PRO A C 1
ATOM 1363 O O . PRO A 1 171 ? 8.905 20.299 3.658 1.00 51.44 171 PRO A O 1
ATOM 1366 N N . VAL A 1 172 ? 9.122 18.291 2.662 1.00 54.00 172 VAL A N 1
ATOM 1367 C CA . VAL A 1 172 ? 9.163 17.555 3.926 1.00 54.00 172 VAL A CA 1
ATOM 1368 C C . VAL A 1 172 ? 10.510 17.853 4.584 1.00 54.00 172 VAL A C 1
ATOM 1370 O O . VAL A 1 172 ? 11.526 17.253 4.253 1.00 54.00 172 VAL A O 1
ATOM 1373 N N . SER A 1 173 ? 10.517 18.819 5.501 1.00 55.28 173 SER A N 1
ATOM 1374 C CA . SER A 1 173 ? 11.681 19.184 6.305 1.00 55.28 173 SER A CA 1
ATOM 1375 C C . SER A 1 173 ? 11.581 18.594 7.708 1.00 55.28 173 SER A C 1
ATOM 1377 O O . SER A 1 173 ? 10.489 18.295 8.205 1.00 55.28 173 SER A O 1
ATOM 1379 N N . ALA A 1 174 ? 12.727 18.503 8.384 1.00 53.94 174 ALA A N 1
ATOM 1380 C CA . ALA A 1 174 ? 12.814 18.192 9.807 1.00 53.94 174 ALA A CA 1
ATOM 1381 C C . ALA A 1 174 ? 11.837 19.027 10.644 1.00 53.94 174 ALA A C 1
ATOM 1383 O O . ALA A 1 174 ? 11.112 18.502 11.484 1.00 53.94 174 ALA A O 1
ATOM 1384 N N . ASN A 1 175 ? 11.788 20.333 10.375 1.00 56.84 175 ASN A N 1
ATOM 1385 C CA . ASN A 1 175 ? 10.980 21.293 11.117 1.00 56.84 175 ASN A CA 1
ATOM 1386 C C . ASN A 1 175 ? 9.486 21.044 10.917 1.00 56.84 175 ASN A C 1
ATOM 1388 O O . ASN A 1 175 ? 8.733 21.012 11.892 1.00 56.84 175 ASN A O 1
ATOM 1392 N N . ASN A 1 176 ? 9.065 20.793 9.676 1.00 63.78 176 ASN A N 1
ATOM 1393 C CA . ASN A 1 176 ? 7.665 20.525 9.363 1.00 63.78 176 ASN A CA 1
ATOM 1394 C C . ASN A 1 176 ? 7.226 19.177 9.945 1.00 63.78 176 ASN A C 1
ATOM 1396 O O . ASN A 1 176 ? 6.177 19.098 10.583 1.00 63.78 176 ASN A O 1
ATOM 1400 N N . LEU A 1 177 ? 8.057 18.137 9.825 1.00 69.75 177 LEU A N 1
ATOM 1401 C CA . LEU A 1 177 ? 7.776 16.823 10.402 1.00 69.75 177 LEU A CA 1
ATOM 1402 C C . LEU A 1 177 ? 7.748 16.863 11.939 1.00 69.75 177 LEU A C 1
ATOM 1404 O O . LEU A 1 177 ? 6.849 16.291 12.555 1.00 69.75 177 LEU A O 1
ATOM 1408 N N . ASN A 1 178 ? 8.675 17.587 12.570 1.00 70.88 178 ASN A N 1
ATOM 1409 C CA . ASN A 1 178 ? 8.694 17.794 14.018 1.00 70.88 178 ASN A CA 1
ATOM 1410 C C . ASN A 1 178 ? 7.473 18.591 14.492 1.00 70.88 178 ASN A C 1
ATOM 1412 O O . ASN A 1 178 ? 6.882 18.253 15.520 1.00 70.88 178 ASN A O 1
ATOM 1416 N N . ALA A 1 179 ? 7.043 19.603 13.734 1.00 73.75 179 ALA A N 1
ATOM 1417 C CA . ALA A 1 179 ? 5.814 20.338 14.011 1.00 73.75 179 ALA A CA 1
ATOM 1418 C C . ALA A 1 179 ? 4.578 19.429 13.913 1.00 73.75 179 ALA A C 1
ATOM 1420 O O . ALA A 1 179 ? 3.728 19.463 14.806 1.00 73.75 179 ALA A O 1
ATOM 1421 N N . PHE A 1 180 ? 4.495 18.565 12.893 1.00 77.31 180 PHE A N 1
ATOM 1422 C CA . PHE A 1 180 ? 3.437 17.555 12.783 1.00 77.31 180 PHE A CA 1
ATOM 1423 C C . PHE A 1 180 ? 3.471 16.564 13.949 1.00 77.31 180 PHE A C 1
ATOM 1425 O O . PHE A 1 180 ? 2.448 16.349 14.595 1.00 77.31 180 PHE A O 1
ATOM 1432 N N . LYS A 1 181 ? 4.644 16.027 14.296 1.00 81.38 181 LYS A N 1
ATOM 1433 C CA . LYS A 1 181 ? 4.815 15.107 15.429 1.00 81.38 181 LYS A CA 1
ATOM 1434 C C . LYS A 1 181 ? 4.401 15.749 16.755 1.00 81.38 181 LYS A C 1
ATOM 1436 O O . LYS A 1 181 ? 3.750 15.103 17.574 1.00 81.38 181 LYS A O 1
ATOM 1441 N N . LYS A 1 182 ? 4.726 17.030 16.964 1.00 83.81 182 LYS A N 1
ATOM 1442 C CA . LYS A 1 182 ? 4.300 17.800 18.143 1.00 83.81 182 LYS A CA 1
ATOM 1443 C C . LYS A 1 182 ? 2.779 17.964 18.190 1.00 83.81 182 LYS A C 1
ATOM 1445 O O . LYS A 1 182 ? 2.193 17.763 19.250 1.00 83.81 182 LYS A O 1
ATOM 1450 N N . LYS A 1 183 ? 2.140 18.278 17.056 1.00 88.31 183 LYS A N 1
ATOM 1451 C CA . LYS A 1 183 ? 0.672 18.357 16.947 1.00 88.31 183 LYS A CA 1
ATOM 1452 C C . LYS A 1 183 ? 0.007 17.009 17.242 1.00 88.31 183 LYS A C 1
ATOM 1454 O O . LYS A 1 183 ? -0.948 16.973 18.007 1.00 88.31 183 LYS A O 1
ATOM 1459 N N . ILE A 1 184 ? 0.546 15.907 16.716 1.00 90.44 184 ILE A N 1
ATOM 1460 C CA . ILE A 1 184 ? 0.039 14.550 16.980 1.00 90.44 184 ILE A CA 1
ATOM 1461 C C . ILE A 1 184 ? 0.108 14.226 18.477 1.00 90.44 184 ILE A C 1
ATOM 1463 O O . ILE A 1 184 ? -0.906 13.856 19.059 1.00 90.44 184 ILE A O 1
ATOM 1467 N N . LYS A 1 185 ? 1.259 14.453 19.126 1.00 89.81 185 LYS A N 1
ATOM 1468 C CA . LYS A 1 185 ? 1.408 14.235 20.576 1.00 89.81 185 LYS A CA 1
ATOM 1469 C C . LYS A 1 185 ? 0.455 15.100 21.412 1.00 89.81 185 LYS A C 1
ATOM 1471 O O . LYS A 1 185 ? -0.075 14.642 22.421 1.00 89.81 185 LYS A O 1
ATOM 1476 N N . ALA A 1 186 ? 0.231 16.353 21.012 1.00 90.44 186 ALA A N 1
ATOM 1477 C CA . ALA A 1 186 ? -0.717 17.238 21.692 1.00 90.44 186 ALA A CA 1
ATOM 1478 C C . ALA A 1 186 ? -2.168 16.736 21.563 1.00 90.44 186 ALA A C 1
ATOM 1480 O O . ALA A 1 186 ? -2.922 16.754 22.540 1.00 90.44 186 ALA A O 1
ATOM 1481 N N . ASN A 1 187 ? -2.540 16.242 20.380 1.00 92.19 187 ASN A N 1
ATOM 1482 C CA . ASN A 1 187 ? -3.851 15.643 20.140 1.00 92.19 187 ASN A CA 1
ATOM 1483 C C . ASN A 1 187 ? -4.037 14.356 20.951 1.00 92.19 187 ASN A C 1
ATOM 1485 O O . ASN A 1 187 ? -5.077 14.190 21.577 1.00 92.19 187 ASN A O 1
ATOM 1489 N N . GLU A 1 188 ? -3.027 13.488 21.007 1.00 94.25 188 GLU A N 1
ATOM 1490 C CA . GLU A 1 188 ? -3.044 12.261 21.815 1.00 94.25 188 GLU A CA 1
ATOM 1491 C C . GLU A 1 188 ? -3.274 12.565 23.305 1.00 94.25 188 GLU A C 1
ATOM 1493 O O . GLU A 1 188 ? -4.155 11.983 23.936 1.00 94.25 188 GLU A O 1
ATOM 1498 N N . SER A 1 189 ? -2.561 13.556 23.853 1.00 91.94 189 SER A N 1
ATOM 1499 C CA . SER A 1 189 ? -2.767 14.021 25.234 1.00 91.94 189 SER A CA 1
ATOM 1500 C C . SER A 1 189 ? -4.192 14.545 25.469 1.00 91.94 189 SER A C 1
ATOM 1502 O O . SER A 1 189 ? -4.829 14.233 26.479 1.00 91.94 189 SER A O 1
ATOM 1504 N N . THR A 1 190 ? -4.734 15.292 24.502 1.00 94.94 190 THR A N 1
ATOM 1505 C CA . THR A 1 190 ? -6.103 15.824 24.565 1.00 94.94 190 THR A CA 1
ATOM 1506 C C . THR A 1 190 ? -7.143 14.702 24.537 1.00 94.94 190 THR A C 1
ATOM 1508 O O . THR A 1 190 ? -8.064 14.702 25.353 1.00 94.94 190 THR A O 1
ATOM 1511 N N . ILE A 1 191 ? -6.976 13.716 23.651 1.00 95.00 191 ILE A N 1
ATOM 1512 C CA . ILE A 1 191 ? -7.848 12.538 23.550 1.00 95.00 191 ILE A CA 1
ATOM 1513 C C . ILE A 1 191 ? -7.839 11.759 24.867 1.00 95.0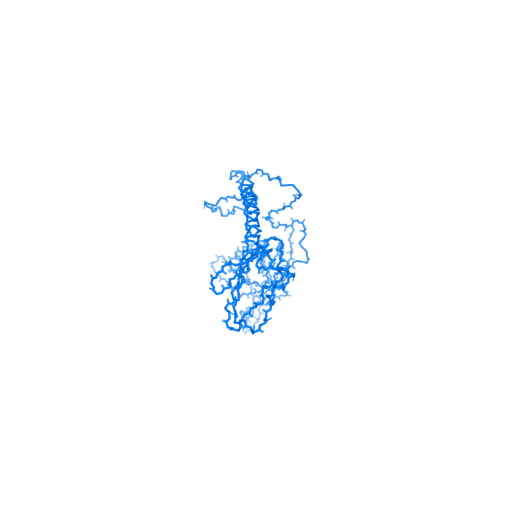0 191 ILE A C 1
ATOM 1515 O O . ILE A 1 191 ? -8.906 11.479 25.409 1.00 95.00 191 ILE A O 1
ATOM 1519 N N . ASN A 1 192 ? -6.662 11.493 25.439 1.00 94.56 192 ASN A N 1
ATOM 1520 C CA . ASN A 1 192 ? -6.548 10.784 26.716 1.00 94.56 192 ASN A CA 1
ATOM 1521 C C . ASN A 1 192 ? -7.260 11.529 27.861 1.00 94.56 192 ASN A C 1
ATOM 1523 O O . ASN A 1 192 ? -7.922 10.909 28.695 1.00 94.56 192 ASN A O 1
ATOM 1527 N N . SER A 1 193 ? -7.197 12.865 27.886 1.00 95.31 193 SER A N 1
ATOM 1528 C CA . SER A 1 193 ? -7.948 13.671 28.859 1.00 95.31 193 SER A CA 1
ATOM 1529 C C . SER A 1 193 ? -9.466 13.547 28.681 1.00 95.31 193 SER A C 1
ATOM 1531 O O . SER A 1 193 ? -10.193 13.435 29.671 1.00 95.31 193 SER A O 1
ATOM 1533 N N . ILE A 1 194 ? -9.952 13.544 27.436 1.00 95.56 194 ILE A N 1
ATOM 1534 C CA . ILE A 1 194 ? -11.379 13.376 27.127 1.00 95.56 194 ILE A CA 1
ATOM 1535 C C . ILE A 1 194 ? -11.859 11.988 27.553 1.00 95.56 194 ILE A C 1
ATOM 1537 O O . ILE A 1 194 ? -12.869 11.897 28.246 1.00 95.56 194 ILE A O 1
ATOM 1541 N N . VAL A 1 195 ? -11.121 10.929 27.211 1.00 96.31 195 VAL A N 1
ATOM 1542 C CA . VAL A 1 195 ? -11.455 9.546 27.590 1.00 96.31 195 VAL A CA 1
ATOM 1543 C C . VAL A 1 195 ? -11.589 9.415 29.108 1.00 96.31 195 VAL A C 1
ATOM 1545 O O . VAL A 1 195 ? -12.591 8.898 29.594 1.00 96.31 195 VAL A O 1
ATOM 1548 N N . ASN A 1 196 ? -10.652 9.980 29.875 1.00 94.94 196 ASN A N 1
ATOM 1549 C CA . ASN A 1 196 ? -10.737 9.968 31.337 1.00 94.94 196 ASN A CA 1
ATOM 1550 C C . ASN A 1 196 ? -11.989 10.686 31.865 1.00 94.94 196 ASN A C 1
ATOM 1552 O O . ASN A 1 196 ? -12.634 10.196 32.791 1.00 94.94 196 ASN A O 1
ATOM 1556 N N . LYS A 1 197 ? -12.365 11.832 31.280 1.00 95.94 197 LYS A N 1
ATOM 1557 C CA . LYS A 1 197 ? -13.595 12.544 31.666 1.00 95.94 197 LYS A CA 1
ATOM 1558 C C . LYS A 1 197 ? -14.851 11.733 31.351 1.00 95.94 197 LYS A C 1
ATOM 1560 O O . LYS A 1 197 ? -15.769 11.728 32.165 1.00 95.94 197 LYS A O 1
ATOM 1565 N N . VAL A 1 198 ? -14.891 11.062 30.199 1.00 95.69 198 VAL A N 1
ATOM 1566 C CA . VAL A 1 198 ? -16.017 10.203 29.805 1.00 95.69 198 VAL A CA 1
ATOM 1567 C C . VAL A 1 198 ? -16.177 9.045 30.786 1.00 95.69 198 VAL A C 1
ATOM 1569 O O . VAL A 1 198 ? -17.277 8.855 31.294 1.00 95.69 198 VAL A O 1
ATOM 1572 N N . ASN A 1 199 ? -15.088 8.362 31.146 1.00 93.44 199 ASN A N 1
ATOM 1573 C CA . ASN A 1 199 ? -15.131 7.258 32.109 1.00 93.44 199 ASN A CA 1
ATOM 1574 C C . ASN A 1 199 ? -15.662 7.711 33.481 1.00 93.44 199 ASN A C 1
ATOM 1576 O O . ASN A 1 199 ? -16.524 7.059 34.061 1.00 93.44 199 ASN A O 1
ATOM 1580 N N . ILE A 1 200 ? -15.220 8.874 33.980 1.00 91.62 200 ILE A N 1
ATOM 1581 C CA . ILE A 1 200 ? -15.727 9.440 35.244 1.00 91.62 200 ILE A CA 1
ATOM 1582 C C . ILE A 1 200 ? -17.230 9.748 35.156 1.00 91.62 200 ILE A C 1
ATOM 1584 O O . ILE A 1 200 ? -17.972 9.527 36.115 1.00 91.62 200 ILE A O 1
ATOM 1588 N N . LEU A 1 201 ? -17.693 10.286 34.025 1.00 90.25 201 LEU A N 1
ATOM 1589 C CA . LEU A 1 201 ? -19.112 10.574 33.815 1.00 90.25 201 LEU A CA 1
ATOM 1590 C C . LEU A 1 201 ? -19.947 9.295 33.741 1.00 90.25 201 LEU A C 1
ATOM 1592 O O . LEU A 1 201 ? -21.030 9.257 34.320 1.00 90.25 201 LEU A O 1
ATOM 1596 N N . GLU A 1 202 ? -19.445 8.256 33.080 1.00 88.19 202 GLU A N 1
ATOM 1597 C CA . GLU A 1 202 ? -20.097 6.950 33.004 1.00 88.19 202 GLU A CA 1
ATOM 1598 C C . GLU A 1 202 ? -20.202 6.292 34.387 1.00 88.19 202 GLU A C 1
ATOM 1600 O O . GLU A 1 202 ? -21.284 5.849 34.778 1.00 88.19 202 GLU A O 1
ATOM 1605 N N . ASP A 1 203 ? -19.128 6.324 35.178 1.00 83.38 203 ASP A N 1
ATOM 1606 C CA . ASP A 1 203 ? -19.131 5.848 36.564 1.00 83.38 203 ASP A CA 1
ATOM 1607 C C . ASP A 1 203 ? -20.149 6.602 37.424 1.00 83.38 203 ASP A C 1
ATOM 1609 O O . ASP A 1 203 ? -20.897 5.996 38.196 1.00 83.38 203 ASP A O 1
ATOM 1613 N N . ASN A 1 204 ? -20.213 7.929 37.289 1.00 81.19 204 ASN A N 1
ATOM 1614 C CA . ASN A 1 204 ? -21.180 8.749 38.013 1.00 81.19 204 ASN A CA 1
ATOM 1615 C C . ASN A 1 204 ? -22.618 8.455 37.575 1.00 81.19 204 ASN A C 1
ATOM 1617 O O . ASN A 1 204 ? -23.510 8.372 38.419 1.00 81.19 204 ASN A O 1
ATOM 1621 N N . LEU A 1 205 ? -22.856 8.269 36.276 1.00 78.81 205 LEU A N 1
ATOM 1622 C CA . LEU A 1 205 ? -24.171 7.906 35.759 1.00 78.81 205 LEU A CA 1
ATOM 1623 C C . LEU A 1 205 ? -24.609 6.538 36.292 1.00 78.81 205 LEU A C 1
ATOM 1625 O O . LEU A 1 205 ? -25.750 6.379 36.718 1.00 78.81 205 LEU A O 1
ATOM 1629 N N . ASN A 1 206 ? -23.698 5.567 36.319 1.00 73.38 206 ASN A N 1
ATOM 1630 C CA . ASN A 1 206 ? -23.967 4.227 36.828 1.00 73.38 206 ASN A CA 1
ATOM 1631 C C . ASN A 1 206 ? -24.208 4.208 38.344 1.00 73.38 206 ASN A C 1
ATOM 1633 O O . ASN A 1 206 ? -25.112 3.507 38.799 1.00 73.38 206 ASN A O 1
ATOM 1637 N N . LYS A 1 207 ? -23.471 5.010 39.124 1.00 69.75 207 LYS A N 1
ATOM 1638 C CA . LYS A 1 207 ? -23.706 5.176 40.571 1.00 69.75 207 LYS A CA 1
ATOM 1639 C C . LYS A 1 207 ? -25.044 5.847 40.884 1.00 69.75 207 LYS A C 1
ATOM 1641 O O . LYS A 1 207 ? -25.662 5.511 41.887 1.00 69.75 207 LYS A O 1
ATOM 1646 N N . ASN A 1 208 ? -25.504 6.751 40.022 1.00 67.56 208 ASN A N 1
ATOM 1647 C CA . ASN A 1 208 ? -26.736 7.517 40.220 1.00 67.56 208 ASN A CA 1
ATOM 1648 C C . ASN A 1 208 ? -27.977 6.887 39.560 1.00 67.56 208 ASN A C 1
ATOM 1650 O O . ASN A 1 208 ? -29.010 7.549 39.446 1.00 67.56 208 ASN A O 1
ATOM 1654 N N . LYS A 1 209 ? -27.916 5.622 39.120 1.00 72.81 209 LYS A N 1
ATOM 1655 C CA . LYS A 1 209 ? -29.113 4.904 38.659 1.00 72.81 209 LYS A CA 1
ATOM 1656 C C . LYS A 1 209 ? -30.051 4.663 39.842 1.00 72.81 209 LYS A C 1
ATOM 1658 O O . LYS A 1 209 ? -29.738 3.898 40.752 1.00 72.81 209 LYS A O 1
ATOM 1663 N N . ILE A 1 210 ? -31.204 5.323 39.802 1.00 80.44 210 ILE A N 1
ATOM 1664 C CA . ILE A 1 210 ? -32.306 5.115 40.740 1.00 80.44 210 ILE A CA 1
ATOM 1665 C C . ILE A 1 210 ? -33.239 4.074 40.125 1.00 80.44 210 ILE A C 1
ATOM 1667 O O . ILE A 1 210 ? -33.822 4.310 39.066 1.00 80.44 210 ILE A O 1
ATOM 1671 N N . ASN A 1 211 ? -33.388 2.931 40.789 1.00 84.94 211 ASN A N 1
ATOM 1672 C CA . ASN A 1 211 ? -34.348 1.905 40.394 1.00 84.94 211 ASN A CA 1
ATOM 1673 C C . ASN A 1 211 ? -35.610 2.049 41.245 1.00 84.94 211 ASN A C 1
ATOM 1675 O O . ASN A 1 211 ? -35.535 2.009 42.472 1.00 84.94 211 ASN A O 1
ATOM 1679 N N . ILE A 1 212 ? -36.765 2.219 40.597 1.00 89.69 212 ILE A N 1
ATOM 1680 C CA . ILE A 1 212 ? -38.061 2.357 41.271 1.00 89.69 212 ILE A CA 1
ATOM 1681 C C . ILE A 1 212 ? -38.920 1.144 40.935 1.00 89.69 212 ILE A C 1
ATOM 1683 O O . ILE A 1 212 ? -39.308 0.940 39.784 1.00 89.69 212 ILE A O 1
ATOM 1687 N N . PHE A 1 213 ? -39.255 0.371 41.959 1.00 92.31 213 PHE A N 1
ATOM 1688 C CA . PHE A 1 213 ? -40.180 -0.751 41.887 1.00 92.31 213 PHE A CA 1
ATOM 1689 C C . PHE A 1 213 ? -41.478 -0.375 42.580 1.00 92.31 213 PHE A C 1
ATOM 1691 O O . PHE A 1 213 ? -41.469 0.324 43.591 1.00 92.31 213 PHE A O 1
ATOM 1698 N N . LYS A 1 214 ? -42.601 -0.845 42.048 1.00 94.69 214 LYS A N 1
ATOM 1699 C CA . LYS A 1 214 ? -43.916 -0.594 42.630 1.00 94.69 214 LYS A CA 1
ATOM 1700 C C . LYS A 1 214 ? -44.828 -1.791 42.445 1.00 94.69 214 LYS A C 1
ATOM 1702 O O . LYS A 1 214 ? -44.691 -2.530 41.470 1.00 94.69 214 LYS A O 1
ATOM 1707 N N . GLY A 1 215 ? -45.787 -1.931 43.343 1.00 96.19 215 GLY A N 1
ATOM 1708 C CA . GLY A 1 215 ? -46.830 -2.938 43.246 1.00 96.19 215 GLY A CA 1
ATOM 1709 C C . GLY A 1 215 ? -48.051 -2.540 44.053 1.00 96.19 215 GLY A C 1
ATOM 1710 O O . GLY A 1 215 ? -47.985 -1.654 44.905 1.00 96.19 215 GLY A O 1
ATOM 1711 N N . GLN A 1 216 ? -49.166 -3.194 43.749 1.00 96.06 216 GLN A N 1
ATOM 1712 C CA . GLN A 1 216 ? -50.440 -2.979 44.420 1.00 96.06 216 GLN A CA 1
ATOM 1713 C C . GLN A 1 216 ? -51.241 -4.279 44.455 1.00 96.06 216 GLN A C 1
ATOM 1715 O O . GLN A 1 216 ? -51.151 -5.080 43.520 1.00 96.06 216 GLN A O 1
ATOM 1720 N N . PHE A 1 217 ? -52.016 -4.491 45.513 1.00 95.44 217 PHE A N 1
ATOM 1721 C CA . PHE A 1 217 ? -52.930 -5.624 45.633 1.00 95.44 217 PHE A CA 1
ATOM 1722 C C . PHE A 1 217 ? -54.053 -5.334 46.638 1.00 95.44 217 PHE A C 1
ATOM 1724 O O . PHE A 1 217 ? -53.961 -4.405 47.438 1.00 95.44 217 PHE A O 1
ATOM 1731 N N . LEU A 1 218 ? -55.107 -6.153 46.595 1.00 96.06 218 LEU A N 1
ATOM 1732 C CA . LEU A 1 218 ? -56.179 -6.151 47.591 1.00 96.06 218 LEU A CA 1
ATOM 1733 C C . LEU A 1 218 ? -55.924 -7.246 48.626 1.00 96.06 218 LEU A C 1
ATOM 1735 O O . LEU A 1 218 ? -55.679 -8.398 48.257 1.00 96.06 218 LEU A O 1
ATOM 1739 N N . ALA A 1 219 ? -55.993 -6.896 49.906 1.00 94.12 219 ALA A N 1
ATOM 1740 C CA . ALA A 1 219 ? -55.732 -7.820 50.996 1.00 94.12 219 ALA A CA 1
ATOM 1741 C C . ALA A 1 219 ? -56.811 -8.907 51.107 1.00 94.12 219 ALA A C 1
ATOM 1743 O O . ALA A 1 219 ? -58.001 -8.684 50.851 1.00 94.12 219 ALA A O 1
ATOM 1744 N N . SER A 1 220 ? -56.379 -10.097 51.519 1.00 94.88 220 SER A N 1
ATOM 1745 C CA . SER A 1 220 ? -57.278 -11.165 51.962 1.00 94.88 220 SER A CA 1
ATOM 1746 C C . SER A 1 220 ? -57.637 -10.994 53.439 1.00 94.88 220 SER A C 1
ATOM 1748 O O . SER A 1 220 ? -56.868 -10.415 54.204 1.00 94.88 220 SER A O 1
ATOM 1750 N N . GLU A 1 221 ? -58.787 -11.532 53.853 1.00 96.12 221 GLU A N 1
ATOM 1751 C CA . GLU A 1 221 ? -59.215 -11.493 55.257 1.00 96.12 221 GLU A CA 1
ATOM 1752 C C . GLU A 1 221 ? -58.147 -12.112 56.167 1.00 96.12 221 GLU A C 1
ATOM 1754 O O . GLU A 1 221 ? -57.729 -13.252 55.953 1.00 96.12 221 GLU A O 1
ATOM 1759 N N . GLY A 1 222 ? -57.707 -11.369 57.182 1.00 93.56 222 GLY A N 1
ATOM 1760 C CA . GLY A 1 222 ? -56.735 -11.858 58.155 1.00 93.56 222 GLY A CA 1
ATOM 1761 C C . GLY A 1 222 ? -55.278 -11.824 57.682 1.00 93.56 222 GLY A C 1
ATOM 1762 O O . GLY A 1 222 ? -54.393 -12.247 58.428 1.00 93.56 222 GLY A O 1
ATOM 1763 N N . GLN A 1 223 ? -55.000 -11.334 56.469 1.00 94.19 223 GLN A N 1
ATOM 1764 C CA . GLN A 1 223 ? -53.637 -11.215 55.959 1.00 94.19 223 GLN A CA 1
ATOM 1765 C C . GLN A 1 223 ? -52.838 -10.238 56.828 1.00 94.19 223 GLN A C 1
ATOM 1767 O O . GLN A 1 223 ? -53.297 -9.143 57.114 1.00 94.19 223 GLN A O 1
ATOM 1772 N N . ASN A 1 224 ? -51.634 -10.613 57.248 1.00 94.25 224 ASN A N 1
ATOM 1773 C CA . ASN A 1 224 ? -50.770 -9.765 58.081 1.00 94.25 224 ASN A CA 1
ATOM 1774 C C . ASN A 1 224 ? -49.343 -9.648 57.529 1.00 94.25 224 ASN A C 1
ATOM 1776 O O . ASN A 1 224 ? -48.459 -9.096 58.179 1.00 94.25 224 ASN A O 1
ATOM 1780 N N . ASN A 1 225 ? -49.098 -10.201 56.344 1.00 94.62 225 ASN A N 1
ATOM 1781 C CA . ASN A 1 225 ? -47.824 -10.089 55.663 1.00 94.62 225 ASN A CA 1
ATOM 1782 C C . ASN A 1 225 ? -47.984 -10.201 54.144 1.00 94.62 225 ASN A C 1
ATOM 1784 O O . ASN A 1 225 ? -48.996 -10.696 53.637 1.00 94.62 225 ASN A O 1
ATOM 1788 N N . PHE A 1 226 ? -46.977 -9.717 53.426 1.00 94.31 226 PHE A N 1
ATOM 1789 C CA . PHE A 1 226 ? -46.819 -9.908 51.991 1.00 94.31 226 PHE A CA 1
ATOM 1790 C C . PHE A 1 226 ? -45.346 -9.802 51.592 1.00 94.31 226 PHE A C 1
ATOM 1792 O O . PHE A 1 226 ? -44.552 -9.143 52.261 1.00 94.31 226 PHE A O 1
ATOM 1799 N N . ASP A 1 227 ? -44.996 -10.426 50.471 1.00 95.00 227 ASP A N 1
ATOM 1800 C CA . ASP A 1 227 ? -43.662 -10.352 49.878 1.00 95.00 227 ASP A CA 1
ATOM 1801 C C . ASP A 1 227 ? -43.617 -9.290 48.776 1.00 95.00 227 ASP A C 1
ATOM 1803 O O . ASP A 1 227 ? -44.541 -9.178 47.966 1.00 95.00 227 ASP A O 1
ATOM 1807 N N . ILE A 1 228 ? -42.501 -8.564 48.694 1.00 94.50 228 ILE A N 1
ATOM 1808 C CA . ILE A 1 228 ? -42.157 -7.753 47.522 1.00 94.50 228 ILE A CA 1
ATOM 1809 C C . ILE A 1 228 ? -41.063 -8.445 46.680 1.00 94.50 228 ILE A C 1
ATOM 1811 O O . ILE A 1 228 ? -40.345 -9.309 47.185 1.00 94.50 228 ILE A O 1
ATOM 1815 N N . PRO A 1 229 ? -40.904 -8.101 45.386 1.00 90.56 229 PRO A N 1
ATOM 1816 C CA . PRO A 1 229 ? -40.002 -8.822 44.479 1.00 90.56 229 PRO A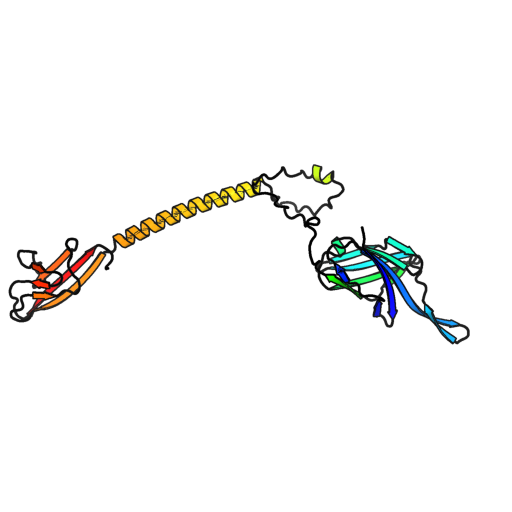 CA 1
ATOM 1817 C C . PRO A 1 229 ? -38.505 -8.700 44.799 1.00 90.56 229 PRO A C 1
ATOM 1819 O O . PRO A 1 229 ? -37.712 -9.490 44.292 1.00 90.56 229 PRO A O 1
ATOM 1822 N N . HIS A 1 230 ? -38.106 -7.714 45.607 1.00 90.69 230 HIS A N 1
ATOM 1823 C CA . HIS A 1 230 ? -36.706 -7.418 45.900 1.00 90.69 230 HIS A CA 1
ATOM 1824 C C . HIS A 1 230 ? -36.477 -7.255 47.403 1.00 90.69 230 HIS A C 1
ATOM 1826 O O . HIS A 1 230 ? -37.280 -6.626 48.084 1.00 90.69 230 HIS A O 1
ATOM 1832 N N . GLU A 1 231 ? -35.348 -7.767 47.895 1.00 91.50 231 GLU A N 1
ATOM 1833 C CA . GLU A 1 231 ? -34.877 -7.523 49.263 1.00 91.50 231 GLU A CA 1
ATOM 1834 C C . GLU A 1 231 ? -34.739 -6.023 49.545 1.00 91.50 231 GLU A C 1
ATOM 1836 O O . GLU A 1 231 ? -34.263 -5.277 48.684 1.00 91.50 231 GLU A O 1
ATOM 1841 N N . VAL A 1 232 ? -35.123 -5.592 50.746 1.00 90.56 232 VAL A N 1
ATOM 1842 C CA . VAL A 1 232 ? -34.979 -4.206 51.201 1.00 90.56 232 VAL A CA 1
ATOM 1843 C C . VAL A 1 232 ? -33.706 -4.073 52.029 1.00 90.56 232 VAL A C 1
ATOM 1845 O O . VAL A 1 232 ? -33.598 -4.640 53.117 1.00 90.56 232 VAL A O 1
ATOM 1848 N N . LEU A 1 233 ? -32.749 -3.296 51.530 1.00 88.44 233 LEU A N 1
ATOM 1849 C CA . LEU A 1 233 ? -31.491 -3.008 52.213 1.00 88.44 233 LEU A CA 1
ATOM 1850 C C . LEU A 1 233 ? -31.589 -1.719 53.041 1.00 88.44 233 LEU A C 1
ATOM 1852 O O . LEU A 1 233 ? -32.485 -0.899 52.859 1.00 88.44 233 LEU A O 1
ATOM 1856 N N . THR A 1 234 ? -30.623 -1.498 53.936 1.00 83.88 234 THR A N 1
ATOM 1857 C CA . THR A 1 234 ? -30.590 -0.338 54.850 1.00 83.88 234 THR A CA 1
ATOM 1858 C C . THR A 1 234 ? -30.614 1.021 54.138 1.00 83.88 234 THR A C 1
ATOM 1860 O O . THR A 1 234 ? -31.089 1.996 54.712 1.00 83.88 234 THR A O 1
ATOM 1863 N N . ASN A 1 235 ? -30.118 1.089 52.899 1.00 83.81 235 ASN A N 1
ATOM 1864 C CA . ASN A 1 235 ? -30.023 2.328 52.119 1.00 83.81 235 ASN A CA 1
ATOM 1865 C C . ASN A 1 235 ? -31.190 2.525 51.136 1.00 83.81 235 ASN A C 1
ATOM 1867 O O . ASN A 1 235 ? -31.193 3.507 50.391 1.00 83.81 235 ASN A O 1
ATOM 1871 N N . ASP A 1 236 ? -32.150 1.600 51.111 1.00 88.44 236 ASP A N 1
ATOM 1872 C CA . ASP A 1 236 ? -33.325 1.695 50.253 1.00 88.44 236 ASP A CA 1
ATOM 1873 C C . ASP A 1 236 ? -34.418 2.542 50.916 1.00 88.44 236 ASP A C 1
ATOM 1875 O O . ASP A 1 236 ? -34.544 2.597 52.142 1.00 88.44 236 ASP A O 1
ATOM 1879 N N . ILE A 1 237 ? -35.255 3.176 50.095 1.00 90.00 237 ILE A N 1
ATOM 1880 C CA . ILE A 1 237 ? -36.462 3.861 50.565 1.00 90.00 237 ILE A CA 1
ATOM 1881 C C . ILE A 1 237 ? -37.658 2.991 50.201 1.00 90.00 237 ILE A C 1
ATOM 1883 O O . ILE A 1 237 ? -37.936 2.778 49.022 1.00 90.00 237 ILE A O 1
ATOM 1887 N N . LEU A 1 238 ? -38.384 2.516 51.210 1.00 92.75 238 LEU A N 1
ATOM 1888 C CA . LEU A 1 238 ? -39.643 1.801 51.034 1.00 92.75 238 LEU A CA 1
ATOM 1889 C C . LEU A 1 238 ? -40.800 2.654 51.558 1.00 92.75 238 LEU A C 1
ATOM 1891 O O . LEU A 1 238 ? -40.822 3.041 52.726 1.00 92.75 238 LEU A O 1
ATOM 1895 N N . LEU A 1 239 ? -41.768 2.916 50.688 1.00 94.06 239 LEU A N 1
ATOM 1896 C CA . LEU A 1 239 ? -43.035 3.560 51.015 1.00 94.06 239 LEU A CA 1
ATOM 1897 C C . LEU A 1 239 ? -44.148 2.526 50.883 1.00 94.06 239 LEU A C 1
ATOM 1899 O O . LEU A 1 239 ? -44.196 1.799 49.889 1.00 94.06 239 LEU A O 1
ATOM 1903 N N . ILE A 1 240 ? -45.037 2.466 51.869 1.00 93.44 240 ILE A N 1
ATOM 1904 C CA . ILE A 1 240 ? -46.170 1.538 51.883 1.00 93.44 240 ILE A CA 1
ATOM 1905 C C . ILE A 1 240 ? -47.417 2.337 52.208 1.00 93.44 240 ILE A C 1
ATOM 1907 O O . ILE A 1 240 ? -47.440 3.079 53.184 1.00 93.44 240 ILE A O 1
ATOM 1911 N N . TYR A 1 241 ? -48.452 2.161 51.403 1.00 93.69 241 TYR A N 1
ATOM 1912 C CA . TYR A 1 241 ? -49.731 2.827 51.544 1.00 93.69 241 TYR A CA 1
ATOM 1913 C C . TYR A 1 241 ? -50.819 1.796 51.819 1.00 93.69 241 TYR A C 1
ATOM 1915 O O . TYR A 1 241 ? -50.899 0.777 51.135 1.00 93.69 241 TYR A O 1
ATOM 1923 N N . PHE A 1 242 ? -51.660 2.099 52.800 1.00 91.25 242 PHE A N 1
ATOM 1924 C CA . PHE A 1 242 ? -52.849 1.344 53.175 1.00 91.25 242 PHE A CA 1
ATOM 1925 C C . PHE A 1 242 ? -54.076 2.222 52.942 1.00 91.25 242 PHE A C 1
ATOM 1927 O O . PHE A 1 242 ? -54.204 3.265 53.584 1.00 91.25 242 PHE A O 1
ATOM 1934 N N . ASN A 1 243 ? -54.948 1.849 52.001 1.00 91.56 243 ASN A N 1
ATOM 1935 C CA . ASN A 1 243 ? -56.115 2.648 51.599 1.00 91.56 243 ASN A CA 1
ATOM 1936 C C . ASN A 1 243 ? -55.751 4.130 51.334 1.00 91.56 243 ASN A C 1
ATOM 1938 O O . ASN A 1 243 ? -56.455 5.055 51.738 1.00 91.56 243 ASN A O 1
ATOM 1942 N N . GLY A 1 244 ? -54.588 4.359 50.710 1.00 89.12 244 GLY A N 1
ATOM 1943 C CA . GLY A 1 244 ? -54.043 5.690 50.414 1.00 89.12 244 GLY A CA 1
ATOM 1944 C C . GLY A 1 244 ? -53.267 6.374 51.551 1.00 89.12 244 GLY A C 1
ATOM 1945 O O . GLY A 1 244 ? -52.663 7.421 51.319 1.00 89.12 244 GLY A O 1
ATOM 1946 N N . LEU A 1 245 ? -53.217 5.802 52.758 1.00 89.69 245 LEU A N 1
ATOM 1947 C CA . LEU A 1 245 ? -52.473 6.347 53.899 1.00 89.69 245 LEU A CA 1
ATOM 1948 C C . LEU A 1 245 ? -51.071 5.746 53.994 1.00 89.69 245 LEU A C 1
ATOM 1950 O O . LEU A 1 245 ? -50.918 4.529 54.040 1.00 89.69 245 LEU A O 1
ATOM 1954 N N . ASN A 1 246 ? -50.045 6.596 54.064 1.00 90.94 246 ASN A N 1
ATOM 1955 C CA . ASN A 1 246 ? -48.662 6.143 54.213 1.00 90.94 246 ASN A CA 1
ATOM 1956 C C . ASN A 1 246 ? -48.425 5.535 55.605 1.00 90.94 246 ASN A C 1
ATOM 1958 O O . ASN A 1 246 ? -48.732 6.157 56.622 1.00 90.94 246 ASN A O 1
ATOM 1962 N N . LEU A 1 247 ? -47.836 4.346 55.638 1.00 90.44 247 LEU A N 1
ATOM 1963 C CA . LEU A 1 247 ? -47.481 3.627 56.853 1.00 90.44 247 LEU A CA 1
ATOM 1964 C C . LEU A 1 247 ? -46.067 3.995 57.319 1.00 90.44 247 LEU A C 1
ATOM 1966 O O . LEU A 1 247 ? -45.164 4.221 56.511 1.00 90.44 247 LEU A O 1
ATOM 1970 N N . GLN A 1 248 ? -45.849 3.995 58.635 1.00 91.31 248 GLN A N 1
ATOM 1971 C CA . GLN A 1 248 ? -44.544 4.241 59.242 1.00 91.31 248 GLN A CA 1
ATOM 1972 C C . GLN A 1 248 ? -43.863 2.930 59.656 1.00 91.31 248 GLN A C 1
ATOM 1974 O O . GLN A 1 248 ? -44.453 2.095 60.346 1.00 91.31 248 GLN A O 1
ATOM 1979 N N . LYS A 1 249 ? -42.601 2.757 59.251 1.00 90.19 249 LYS A N 1
ATOM 1980 C CA . LYS A 1 249 ? -41.777 1.603 59.635 1.00 90.19 249 LYS A CA 1
ATOM 1981 C C . LYS A 1 249 ? -41.605 1.549 61.156 1.00 90.19 249 LYS A C 1
ATOM 1983 O O . LYS A 1 249 ? -41.513 2.590 61.800 1.00 90.19 249 LYS A O 1
ATOM 1988 N N . ASP A 1 250 ? -41.585 0.340 61.705 1.00 88.19 250 ASP A N 1
ATOM 1989 C CA . ASP A 1 250 ? -41.442 0.012 63.131 1.00 88.19 250 ASP A CA 1
ATOM 1990 C C . ASP A 1 250 ? -42.595 0.517 64.023 1.00 88.19 250 ASP A C 1
ATOM 1992 O O . ASP A 1 250 ? -42.587 0.312 65.234 1.00 88.19 250 ASP A O 1
ATOM 1996 N N . ILE A 1 251 ? -43.626 1.116 63.415 1.00 90.25 251 ILE A N 1
ATOM 1997 C CA . ILE A 1 251 ? -44.888 1.490 64.065 1.00 90.25 251 ILE A CA 1
ATOM 1998 C C . ILE A 1 251 ? -46.046 0.715 63.439 1.00 90.25 251 ILE A C 1
ATOM 2000 O O . ILE A 1 251 ? -46.790 0.023 64.128 1.00 90.25 251 ILE A O 1
ATOM 2004 N N . ASN A 1 252 ? -46.202 0.832 62.120 1.00 91.44 252 ASN A N 1
ATOM 2005 C CA . ASN A 1 252 ? -47.291 0.225 61.363 1.00 91.44 252 ASN A CA 1
ATOM 2006 C C . ASN A 1 252 ? -46.855 -1.001 60.564 1.00 91.44 252 ASN A C 1
ATOM 2008 O O . ASN A 1 252 ? -47.712 -1.734 60.088 1.00 91.44 252 ASN A O 1
ATOM 2012 N N . TYR A 1 253 ? -45.557 -1.209 60.361 1.00 93.31 253 TYR A N 1
ATOM 2013 C CA . TYR A 1 253 ? -45.053 -2.397 59.684 1.00 93.31 253 TYR A CA 1
ATOM 2014 C C . TYR A 1 253 ? -43.602 -2.683 60.064 1.00 93.31 253 TYR A C 1
ATOM 2016 O O . TYR A 1 253 ? -42.868 -1.779 60.462 1.00 93.31 253 TYR A O 1
ATOM 2024 N N . SER A 1 254 ? -43.174 -3.929 59.893 1.00 93.94 254 SER A N 1
ATOM 2025 C CA . SER A 1 254 ? -41.773 -4.342 59.998 1.00 93.94 254 SER A CA 1
ATOM 2026 C C . SER A 1 254 ? -41.327 -5.057 58.725 1.00 93.94 254 SER A C 1
ATOM 2028 O O . SER A 1 254 ? -42.145 -5.527 57.931 1.00 93.94 254 SER A O 1
ATOM 2030 N N . ILE A 1 255 ? -40.013 -5.095 58.503 1.00 94.12 255 ILE A N 1
ATOM 2031 C CA . ILE A 1 255 ? -39.404 -5.666 57.299 1.00 94.12 255 ILE A CA 1
ATOM 2032 C C . ILE A 1 255 ? -38.456 -6.787 57.710 1.00 94.12 255 ILE A C 1
ATOM 2034 O O . ILE A 1 255 ? -37.595 -6.586 58.567 1.00 94.12 255 ILE A O 1
ATOM 2038 N N . SER A 1 256 ? -38.573 -7.940 57.056 1.00 93.12 256 SER A N 1
ATOM 2039 C CA . SER A 1 256 ? -37.587 -9.016 57.118 1.00 93.12 256 SER A CA 1
ATOM 2040 C C . SER A 1 256 ? -37.219 -9.433 55.699 1.00 93.12 256 SER A C 1
ATOM 2042 O O . SER A 1 256 ? -38.000 -10.093 55.015 1.00 93.12 256 SER A O 1
ATOM 2044 N N . ASN A 1 257 ? -36.037 -9.011 55.241 1.00 91.75 257 ASN A N 1
ATOM 2045 C CA . ASN A 1 257 ? -35.564 -9.220 53.872 1.00 91.75 257 ASN A CA 1
ATOM 2046 C C . ASN A 1 257 ? -36.558 -8.648 52.830 1.00 91.75 257 ASN A C 1
ATOM 2048 O O . ASN A 1 257 ? -36.591 -7.435 52.617 1.00 91.75 257 ASN A O 1
ATOM 2052 N N . LYS A 1 258 ? -37.394 -9.491 52.216 1.00 94.19 258 LYS A N 1
ATOM 2053 C CA . LYS A 1 258 ? -38.417 -9.109 51.226 1.00 94.19 258 LYS A CA 1
ATOM 2054 C C . LYS A 1 258 ? -39.852 -9.162 51.766 1.00 94.19 258 LYS A C 1
ATOM 2056 O O . LYS A 1 258 ? -40.784 -8.798 51.053 1.00 94.19 258 LYS A O 1
ATOM 2061 N N . THR A 1 259 ? -40.035 -9.647 52.991 1.00 95.62 259 THR A N 1
ATOM 2062 C CA . THR A 1 259 ? -41.348 -9.851 53.603 1.00 95.62 259 THR A CA 1
ATOM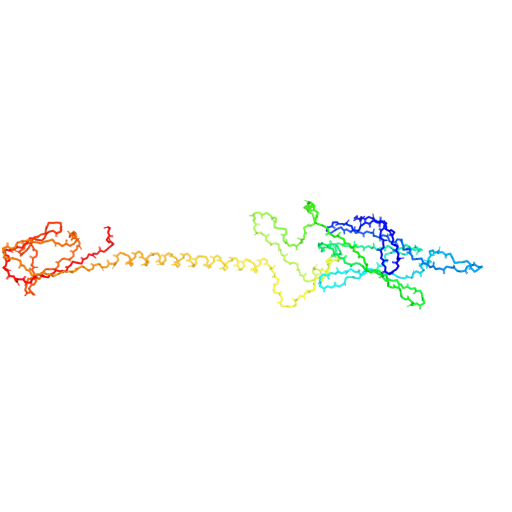 2063 C C . THR A 1 259 ? -41.690 -8.651 54.473 1.00 95.62 259 THR A C 1
ATOM 2065 O O . THR A 1 259 ? -40.944 -8.286 55.388 1.00 95.62 259 THR A O 1
ATOM 2068 N N . ILE A 1 260 ? -42.837 -8.043 54.196 1.00 95.81 260 ILE A N 1
ATOM 2069 C CA . ILE A 1 260 ? -43.409 -6.947 54.969 1.00 95.81 260 ILE A CA 1
ATOM 2070 C C . ILE A 1 260 ? -44.464 -7.525 55.897 1.00 95.81 260 ILE A C 1
ATOM 2072 O O . ILE A 1 260 ? -45.380 -8.202 55.439 1.00 95.81 260 ILE A O 1
ATOM 2076 N N . THR A 1 261 ? -44.354 -7.240 57.191 1.00 95.06 261 THR A N 1
ATOM 2077 C CA . THR A 1 261 ? -45.364 -7.610 58.189 1.00 95.06 261 THR A CA 1
ATOM 2078 C C . THR A 1 261 ? -46.145 -6.371 58.600 1.00 95.06 261 THR A C 1
ATOM 2080 O O . THR A 1 261 ? -45.547 -5.366 58.974 1.00 95.06 261 THR A O 1
ATOM 2083 N N . THR A 1 262 ? -47.470 -6.442 58.549 1.00 91.19 262 THR A N 1
ATOM 2084 C CA . THR A 1 262 ? -48.409 -5.371 58.907 1.00 91.19 262 THR A CA 1
ATOM 2085 C C . THR A 1 262 ? -49.362 -5.862 60.004 1.00 91.19 262 THR A C 1
ATOM 2087 O O . THR A 1 262 ? -49.449 -7.065 60.258 1.00 91.19 262 THR A O 1
ATOM 2090 N N . PRO A 1 263 ? -50.136 -4.972 60.649 1.00 87.81 263 PRO A N 1
ATOM 2091 C CA . PRO A 1 263 ? -51.344 -5.362 61.358 1.00 87.81 263 PRO A CA 1
ATOM 2092 C C . PRO A 1 263 ? -52.261 -6.209 60.472 1.00 87.81 263 PRO A C 1
ATOM 2094 O O . PRO A 1 263 ? -52.188 -6.145 59.242 1.00 87.81 263 PRO A O 1
ATOM 2097 N N . THR A 1 264 ? -53.126 -6.993 61.111 1.00 92.25 264 THR A N 1
ATOM 2098 C CA . THR A 1 264 ? -54.132 -7.809 60.429 1.00 92.25 264 THR A CA 1
ATOM 2099 C C . THR A 1 264 ? -55.005 -6.939 59.527 1.00 92.25 264 THR A C 1
ATOM 2101 O O . THR A 1 264 ? -55.660 -6.011 60.001 1.00 92.25 264 THR A O 1
ATOM 2104 N N . LEU A 1 265 ? -54.997 -7.254 58.237 1.00 90.31 265 LEU A N 1
ATOM 2105 C CA . LEU A 1 265 ? -55.734 -6.569 57.185 1.00 90.31 265 LEU A CA 1
ATOM 2106 C C . LEU A 1 265 ? -57.120 -7.198 57.015 1.00 90.31 265 LEU A C 1
ATOM 2108 O O . LEU A 1 265 ? -57.321 -8.396 57.256 1.00 90.31 265 LEU A O 1
ATOM 2112 N N . THR A 1 266 ? -58.072 -6.384 56.575 1.00 92.94 266 THR A N 1
ATOM 2113 C CA . THR A 1 266 ? -59.428 -6.818 56.240 1.00 92.94 266 THR A CA 1
ATOM 2114 C C . THR A 1 266 ? -59.556 -7.069 54.744 1.00 92.94 266 THR A C 1
ATOM 2116 O O . THR A 1 266 ? -58.823 -6.509 53.922 1.00 92.94 266 THR A O 1
ATOM 2119 N N . LYS A 1 267 ? -60.480 -7.954 54.358 1.00 93.69 267 LYS A N 1
ATOM 2120 C CA . LYS A 1 267 ? -60.696 -8.270 52.947 1.00 93.69 267 LYS A CA 1
ATOM 2121 C C . LYS A 1 267 ? -61.0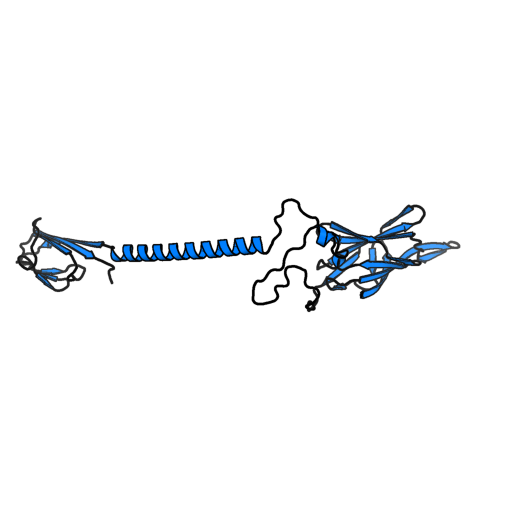69 -7.016 52.155 1.00 93.69 267 LYS A C 1
ATOM 2123 O O . LYS A 1 267 ? -62.104 -6.404 52.404 1.00 93.69 267 LYS A O 1
ATOM 2128 N N . GLY A 1 268 ? -60.290 -6.734 51.114 1.00 91.50 268 GLY A N 1
ATOM 2129 C CA . GLY A 1 268 ? -60.525 -5.606 50.213 1.00 91.50 268 GLY A CA 1
ATOM 2130 C C . GLY A 1 268 ? -59.757 -4.335 50.568 1.00 91.50 268 GLY A C 1
ATOM 2131 O O . GLY A 1 268 ? -59.860 -3.377 49.808 1.00 91.50 268 GLY A O 1
ATOM 2132 N N . ASP A 1 269 ? -58.962 -4.335 51.643 1.00 94.00 269 ASP A N 1
ATOM 2133 C CA . ASP A 1 269 ? -58.012 -3.251 51.895 1.00 94.00 269 ASP A CA 1
ATOM 2134 C C . ASP A 1 269 ? -57.000 -3.140 50.749 1.00 94.00 269 ASP A C 1
ATOM 2136 O O . ASP A 1 269 ? -56.416 -4.136 50.313 1.00 94.00 269 ASP A O 1
ATOM 2140 N N . GLU A 1 270 ? -56.778 -1.924 50.260 1.00 95.25 270 GLU A N 1
ATOM 2141 C CA . GLU A 1 270 ? -55.828 -1.639 49.192 1.00 95.25 270 GLU A CA 1
ATOM 2142 C C . GLU A 1 270 ? -54.431 -1.412 49.767 1.00 95.25 270 GLU A C 1
ATOM 2144 O O . GLU A 1 270 ? -54.192 -0.471 50.530 1.00 95.25 270 GLU A O 1
ATOM 2149 N N . ILE A 1 271 ? -53.487 -2.253 49.350 1.00 95.00 271 ILE A N 1
ATOM 2150 C CA . ILE A 1 271 ? -52.069 -2.096 49.656 1.00 95.00 271 ILE A CA 1
ATOM 2151 C C . ILE A 1 271 ? -51.342 -1.658 48.397 1.00 95.00 271 ILE A C 1
ATOM 2153 O O . ILE A 1 271 ? -51.410 -2.330 47.369 1.00 95.00 271 ILE A O 1
ATOM 2157 N N . SER A 1 272 ? -50.585 -0.570 48.502 1.00 96.00 272 SER A N 1
ATOM 2158 C CA . SER A 1 272 ? -49.652 -0.115 47.471 1.00 96.00 272 SER A CA 1
ATOM 2159 C C . SER A 1 272 ? -48.267 0.074 48.069 1.00 96.00 272 SER A C 1
ATOM 2161 O O . SER A 1 272 ? -48.134 0.516 49.206 1.00 96.00 272 SER A O 1
ATOM 2163 N N . TRP A 1 273 ? -47.215 -0.226 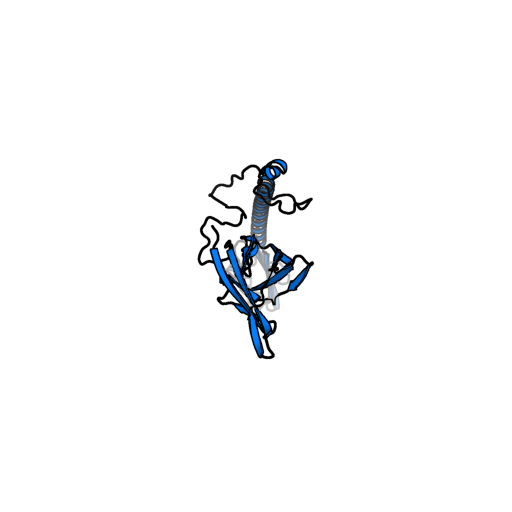47.315 1.00 95.50 273 TRP A N 1
ATOM 2164 C CA . TRP A 1 273 ? -45.841 -0.034 47.776 1.00 95.50 273 TRP A CA 1
ATOM 2165 C C . TRP A 1 273 ? -44.945 0.523 46.674 1.00 95.50 273 TRP A C 1
ATOM 2167 O O . TRP A 1 273 ? -45.158 0.275 45.485 1.00 95.50 273 TRP A O 1
ATOM 2177 N N . ILE A 1 274 ? -43.931 1.283 47.088 1.00 95.19 274 ILE A N 1
ATOM 2178 C CA . ILE A 1 274 ? -42.887 1.847 46.232 1.00 95.19 274 ILE A CA 1
ATOM 2179 C C . ILE A 1 274 ? -41.543 1.585 46.907 1.00 95.19 274 ILE A C 1
ATOM 2181 O O . ILE A 1 274 ? -41.303 2.068 48.010 1.00 95.19 274 ILE A O 1
ATOM 2185 N N . LEU A 1 275 ? -40.666 0.844 46.237 1.00 93.50 275 LEU A N 1
ATOM 2186 C CA . LEU A 1 275 ? -39.288 0.608 46.656 1.00 93.50 275 LEU A CA 1
ATOM 2187 C C . LEU A 1 275 ? -38.346 1.373 45.727 1.00 93.50 275 LEU A C 1
ATOM 2189 O O . LEU A 1 275 ? -38.318 1.128 44.521 1.00 93.50 275 LEU A O 1
ATOM 2193 N N . ILE A 1 276 ? -37.558 2.275 46.296 1.00 90.88 276 ILE A N 1
ATOM 2194 C CA . ILE A 1 276 ? -36.530 3.046 45.605 1.00 90.88 276 ILE A CA 1
ATOM 2195 C C . ILE A 1 276 ? -35.176 2.499 46.050 1.00 90.88 276 ILE A C 1
ATOM 2197 O O . ILE A 1 276 ? -34.819 2.610 47.224 1.00 90.88 276 ILE A O 1
ATOM 2201 N N . LYS A 1 277 ? -34.430 1.920 45.108 1.00 87.25 277 LYS A N 1
ATOM 2202 C CA . LYS A 1 277 ? -33.075 1.409 45.334 1.00 87.25 277 LYS A CA 1
ATOM 2203 C C . LYS A 1 277 ? -32.054 2.332 44.679 1.00 87.25 277 LYS A C 1
ATOM 2205 O O . LYS A 1 277 ? -32.188 2.666 43.497 1.00 87.25 277 LYS A O 1
ATOM 2210 N N . ASN A 1 278 ? -31.031 2.719 45.437 1.00 72.38 278 ASN A N 1
ATOM 2211 C CA . ASN A 1 278 ? -29.892 3.482 44.925 1.00 72.38 278 ASN A CA 1
ATOM 2212 C C . ASN A 1 278 ? -28.805 2.523 44.417 1.00 72.38 278 ASN A C 1
ATOM 2214 O O . ASN A 1 278 ? -28.241 1.764 45.203 1.00 72.38 278 ASN A O 1
ATOM 2218 N N . GLY A 1 279 ? -28.478 2.590 43.124 1.00 65.12 279 GLY A N 1
ATOM 2219 C CA . GLY A 1 279 ? -27.365 1.850 42.524 1.00 65.12 279 GLY A CA 1
ATOM 2220 C C . GLY A 1 279 ? -27.767 0.635 41.679 1.00 65.12 279 GLY A C 1
ATOM 2221 O O . GLY A 1 279 ? -28.943 0.338 41.462 1.00 65.12 279 GLY A O 1
ATOM 2222 N N . ILE A 1 280 ? -26.744 -0.038 41.143 1.00 54.94 280 ILE A N 1
ATOM 2223 C CA . ILE A 1 280 ? -26.863 -1.186 40.235 1.00 54.94 280 ILE A CA 1
ATOM 2224 C C . ILE A 1 280 ? -27.428 -2.384 41.008 1.00 54.94 280 ILE A C 1
ATOM 2226 O O . ILE A 1 280 ? -26.858 -2.790 42.018 1.00 54.94 280 ILE A O 1
ATOM 2230 N N . LEU A 1 281 ? -28.535 -2.951 40.520 1.00 53.91 281 LEU A N 1
ATOM 2231 C CA . LEU A 1 281 ? -29.033 -4.254 40.962 1.00 53.91 281 LEU A CA 1
ATOM 2232 C C . LEU A 1 281 ? -27.949 -5.296 40.645 1.00 53.91 281 LEU A C 1
ATOM 2234 O O . LEU A 1 281 ? -27.644 -5.493 39.467 1.00 53.91 281 LEU A O 1
ATOM 2238 N N . GLN A 1 282 ? -27.337 -5.891 41.671 1.00 47.78 282 GLN A N 1
ATOM 2239 C CA . GLN A 1 282 ? -26.557 -7.123 41.512 1.00 47.78 282 GLN A CA 1
ATOM 2240 C C . GLN A 1 282 ? -27.495 -8.320 41.383 1.00 47.78 282 GLN A C 1
ATOM 2242 O O . GLN A 1 282 ? -28.543 -8.314 42.070 1.00 47.78 282 GLN A O 1
#

Foldseek 3Di:
DAAEDEWEWEADPLDTDIPDAAEEEQQGWYKYKYQYFYWDWDQDPNDTDIDGDKQQFPWKWKWKDDPVDIDIWTFPDDDTSITITTDGNVSLHDAAKIKMKMWTAHPVGDIDTGHIDIHGYHHDPDDPPPPDDPPDPPDDDDDDFDDDDDPVRVVVPPPDDPDPDDPPDDDPDPVVVVVVVVVVVVVVVVVVVVVVVVVVVVVVVQQADKDKDKDKDWDAAFDFKDFDPFFDDPPKDKWKDKQNHTDDEPPAWHDDGGMIGGPGDHGGIMMMMMIIDGHDDD

pLDDT: mean 80.48, std 19.14, range [27.14, 97.38]